Protein AF-A0A382P3S1-F1 (afdb_monomer)

Structure (mmCIF, N/CA/C/O backbone):
data_AF-A0A382P3S1-F1
#
_entry.id   AF-A0A382P3S1-F1
#
loop_
_atom_site.group_PDB
_atom_site.id
_atom_site.type_symbol
_atom_site.label_atom_id
_atom_site.label_alt_id
_atom_site.label_comp_id
_atom_site.label_asym_id
_atom_site.label_entity_id
_atom_site.label_seq_id
_atom_site.pdbx_PDB_ins_code
_atom_site.Cartn_x
_atom_site.Cartn_y
_atom_site.Cartn_z
_atom_site.occupancy
_atom_site.B_iso_or_equiv
_atom_site.auth_seq_id
_atom_site.auth_comp_id
_atom_site.auth_asym_id
_atom_site.auth_atom_id
_atom_site.pdbx_PDB_model_num
ATOM 1 N N . VAL A 1 1 ? 62.297 -2.693 -56.071 1.00 41.81 1 VAL A N 1
ATOM 2 C CA . VAL A 1 1 ? 60.955 -2.659 -55.462 1.00 41.81 1 VAL A CA 1
ATOM 3 C C . VAL A 1 1 ? 61.183 -2.897 -53.994 1.00 41.81 1 VAL A C 1
ATOM 5 O O . VAL A 1 1 ? 61.685 -3.955 -53.646 1.00 41.81 1 VAL A O 1
ATOM 8 N N . ASP A 1 2 ? 61.047 -1.843 -53.205 1.00 36.00 2 ASP A N 1
ATOM 9 C CA . ASP A 1 2 ? 61.236 -1.916 -51.759 1.00 36.00 2 ASP A CA 1
ATOM 10 C C . ASP A 1 2 ? 60.004 -2.632 -51.179 1.00 36.00 2 ASP A C 1
ATOM 12 O O . ASP A 1 2 ? 58.887 -2.218 -51.508 1.00 36.00 2 ASP A O 1
ATOM 16 N N . PRO A 1 3 ? 60.149 -3.763 -50.470 1.00 46.53 3 PRO A N 1
ATOM 17 C CA . PRO A 1 3 ? 59.023 -4.440 -49.847 1.00 46.53 3 PRO A CA 1
ATOM 18 C C . PRO A 1 3 ? 58.656 -3.718 -48.543 1.00 46.53 3 PRO A C 1
ATOM 20 O O . PRO A 1 3 ? 59.527 -3.571 -47.702 1.00 46.53 3 PRO A O 1
ATOM 23 N N . GLY A 1 4 ? 57.388 -3.299 -48.423 1.00 47.34 4 GLY A N 1
ATOM 24 C CA . GLY A 1 4 ? 56.627 -3.026 -47.187 1.00 47.34 4 GLY A CA 1
ATOM 25 C C . GLY A 1 4 ? 57.311 -2.232 -46.067 1.00 47.34 4 GLY A C 1
ATOM 26 O O . GLY A 1 4 ? 58.255 -2.708 -45.447 1.00 47.34 4 GLY A O 1
ATOM 27 N N . PHE A 1 5 ? 56.782 -1.048 -45.748 1.00 47.28 5 PHE A N 1
ATOM 28 C CA . PHE A 1 5 ? 57.143 -0.342 -44.517 1.00 47.28 5 PHE A CA 1
ATOM 29 C C . PHE A 1 5 ? 56.800 -1.204 -43.287 1.00 47.28 5 PHE A C 1
ATOM 31 O O . PHE A 1 5 ? 55.825 -1.949 -43.292 1.00 47.28 5 PHE A O 1
ATOM 38 N N . ASP A 1 6 ? 57.606 -1.086 -42.236 1.00 49.97 6 ASP A N 1
ATOM 39 C CA . ASP A 1 6 ? 57.487 -1.773 -40.942 1.00 49.97 6 ASP A CA 1
ATOM 40 C C . ASP A 1 6 ? 56.229 -1.399 -40.130 1.00 49.97 6 ASP A C 1
ATOM 42 O O . ASP A 1 6 ? 56.022 -1.948 -39.047 1.00 49.97 6 ASP A O 1
ATOM 46 N N . ASP A 1 7 ? 55.377 -0.507 -40.650 1.00 53.94 7 ASP A N 1
ATOM 47 C CA . ASP A 1 7 ? 54.071 -0.172 -40.064 1.00 53.94 7 ASP A CA 1
ATOM 48 C C . ASP A 1 7 ? 52.948 -1.172 -40.406 1.00 53.94 7 ASP A C 1
ATOM 50 O O . ASP A 1 7 ? 51.907 -1.153 -39.754 1.00 53.94 7 ASP A O 1
ATOM 54 N N . ASP A 1 8 ? 53.170 -2.096 -41.352 1.00 52.34 8 ASP A N 1
ATOM 55 C CA . ASP A 1 8 ? 52.138 -3.015 -41.879 1.00 52.34 8 ASP A CA 1
ATOM 56 C C . ASP A 1 8 ? 51.833 -4.218 -40.950 1.00 52.34 8 ASP A C 1
ATOM 58 O O . ASP A 1 8 ? 50.950 -5.027 -41.231 1.00 52.34 8 ASP A O 1
ATOM 62 N N . ASP A 1 9 ? 52.558 -4.362 -39.834 1.00 56.00 9 ASP A N 1
ATOM 63 C CA . ASP A 1 9 ? 52.507 -5.562 -38.980 1.00 56.00 9 ASP A CA 1
ATOM 64 C C . ASP A 1 9 ? 51.680 -5.400 -37.686 1.00 56.00 9 ASP A C 1
ATOM 66 O O . ASP A 1 9 ? 51.454 -6.383 -36.970 1.00 56.00 9 ASP A O 1
ATOM 70 N N . ALA A 1 10 ? 51.198 -4.193 -37.362 1.00 62.41 10 ALA A N 1
ATOM 71 C CA . ALA A 1 10 ? 50.369 -3.959 -36.178 1.00 62.41 10 ALA A CA 1
ATOM 72 C C . ALA A 1 10 ? 48.876 -3.881 -36.554 1.00 62.41 10 ALA A C 1
ATOM 74 O O . ALA A 1 10 ? 48.487 -2.988 -37.305 1.00 62.41 10 ALA A O 1
ATOM 75 N N . PRO A 1 11 ? 48.007 -4.776 -36.041 1.00 65.56 11 PRO A N 1
ATOM 76 C CA . PRO A 1 11 ? 46.574 -4.661 -36.279 1.00 65.56 11 PRO A CA 1
ATOM 77 C C . PRO A 1 11 ? 46.040 -3.377 -35.635 1.00 65.56 11 PRO A C 1
ATOM 79 O O . PRO A 1 11 ? 46.188 -3.173 -34.432 1.00 65.56 11 PRO A O 1
ATOM 82 N N . VAL A 1 12 ? 45.409 -2.533 -36.449 1.00 77.12 12 VAL A N 1
ATOM 83 C CA . VAL A 1 12 ? 44.732 -1.311 -36.011 1.00 77.12 12 VAL A CA 1
ATOM 84 C C . VAL A 1 12 ? 43.255 -1.610 -35.751 1.00 77.12 12 VAL A C 1
ATOM 86 O O . VAL A 1 12 ? 42.595 -2.286 -36.544 1.00 77.12 12 VAL A O 1
ATOM 89 N N . GLU A 1 13 ? 42.727 -1.111 -34.636 1.00 84.56 13 GLU A N 1
ATOM 90 C CA . GLU A 1 13 ? 41.332 -1.295 -34.233 1.00 84.56 13 GLU A CA 1
ATOM 91 C C . GLU A 1 13 ? 40.498 -0.068 -34.626 1.00 84.56 13 GLU A C 1
ATOM 93 O O . GLU A 1 13 ? 40.236 0.812 -33.818 1.00 84.56 13 GLU A O 1
ATOM 98 N N . ALA A 1 14 ? 40.068 0.005 -35.887 1.00 90.19 14 ALA A N 1
ATOM 99 C CA . ALA A 1 14 ? 39.190 1.077 -36.353 1.00 90.19 14 ALA A CA 1
ATOM 100 C C . ALA A 1 14 ? 38.079 0.552 -37.270 1.00 90.19 14 ALA A C 1
ATOM 102 O O . ALA A 1 14 ? 38.172 -0.531 -37.862 1.00 90.19 14 ALA A O 1
ATOM 103 N N . ILE A 1 15 ? 36.990 1.314 -37.373 1.00 94.31 15 ILE A N 1
ATOM 104 C CA . ILE A 1 15 ? 35.804 0.939 -38.142 1.00 94.31 15 ILE A CA 1
ATOM 105 C C . ILE A 1 15 ? 35.312 2.067 -39.045 1.00 94.31 15 ILE A C 1
ATOM 107 O O . ILE A 1 15 ? 35.434 3.251 -38.744 1.00 94.31 15 ILE A O 1
ATOM 111 N N . ALA A 1 16 ? 34.666 1.675 -40.137 1.00 94.94 16 ALA A N 1
ATOM 112 C CA . ALA A 1 16 ? 33.858 2.552 -40.968 1.00 94.94 16 ALA A CA 1
ATOM 113 C C . ALA A 1 16 ? 32.396 2.109 -40.871 1.00 94.94 16 ALA A C 1
ATOM 115 O O . ALA A 1 16 ? 32.052 1.029 -41.355 1.00 94.94 16 ALA A O 1
ATOM 116 N N . ILE A 1 17 ? 31.528 2.913 -40.251 1.00 96.94 17 ILE A N 1
ATOM 117 C CA . ILE A 1 17 ? 30.086 2.643 -40.211 1.00 96.94 17 ILE A CA 1
ATOM 118 C C . ILE A 1 17 ? 29.530 2.916 -41.605 1.00 96.94 17 ILE A C 1
ATOM 120 O O . ILE A 1 17 ? 29.621 4.040 -42.086 1.00 96.94 17 ILE A O 1
ATOM 124 N N . THR A 1 18 ? 28.955 1.904 -42.246 1.00 96.19 18 THR A N 1
ATOM 125 C CA . THR A 1 18 ? 28.475 1.937 -43.639 1.00 96.19 18 THR A CA 1
ATOM 126 C C . THR A 1 18 ? 26.959 2.066 -43.740 1.00 96.19 18 THR A C 1
ATOM 128 O O . THR A 1 18 ? 26.434 2.488 -44.766 1.00 96.19 18 THR A O 1
ATOM 131 N N . ALA A 1 19 ? 26.235 1.745 -42.669 1.00 96.12 19 ALA A N 1
ATOM 132 C CA . ALA A 1 19 ? 24.805 1.986 -42.536 1.00 96.12 19 ALA A CA 1
ATOM 133 C C . ALA A 1 19 ? 24.441 2.097 -41.055 1.00 96.12 19 ALA A C 1
ATOM 135 O O . ALA A 1 19 ? 24.971 1.355 -40.235 1.00 96.12 19 ALA A O 1
ATOM 136 N N . ALA A 1 20 ? 23.499 2.968 -40.710 1.00 95.62 20 ALA A N 1
ATOM 137 C CA . ALA A 1 20 ? 22.903 3.020 -39.380 1.00 95.62 20 ALA A CA 1
ATOM 138 C C . ALA A 1 20 ? 21.413 3.322 -39.523 1.00 95.62 20 ALA A C 1
ATOM 140 O O . ALA A 1 20 ? 21.031 4.245 -40.244 1.00 95.62 20 ALA A O 1
ATOM 141 N N . SER A 1 21 ? 20.568 2.524 -38.876 1.00 94.06 21 SER A N 1
ATOM 142 C CA . SER A 1 21 ? 19.128 2.753 -38.881 1.00 94.06 21 SER A CA 1
ATOM 143 C C . SER A 1 21 ? 18.507 2.222 -37.599 1.00 94.06 21 SER A C 1
ATOM 145 O O . SER A 1 21 ? 18.418 1.013 -37.370 1.00 94.06 21 SER A O 1
ATOM 147 N N . VAL A 1 22 ? 18.082 3.159 -36.761 1.00 94.56 22 VAL A N 1
ATOM 148 C CA . VAL A 1 22 ? 17.487 2.903 -35.453 1.00 94.56 22 VAL A CA 1
ATOM 149 C C . VAL A 1 22 ? 16.128 3.588 -35.353 1.00 94.56 22 VAL A C 1
ATOM 151 O O . VAL A 1 22 ? 15.874 4.599 -36.005 1.00 94.56 22 VAL A O 1
ATOM 154 N N . SER A 1 23 ? 15.258 3.022 -34.530 1.00 94.94 23 SER A N 1
ATOM 155 C CA . SER A 1 23 ? 13.974 3.579 -34.116 1.00 94.94 23 SER A CA 1
ATOM 156 C C . SER A 1 23 ? 14.004 3.880 -32.616 1.00 94.94 23 SER A C 1
ATOM 158 O O . SER A 1 23 ? 14.859 3.360 -31.904 1.00 94.94 23 SER A O 1
ATOM 160 N N . ASN A 1 24 ? 13.078 4.718 -32.141 1.00 94.38 24 ASN A N 1
ATOM 161 C CA . ASN A 1 24 ? 12.884 5.012 -30.714 1.00 94.38 24 ASN A CA 1
ATOM 162 C C . ASN A 1 24 ? 14.142 5.478 -29.964 1.00 94.38 24 ASN A C 1
ATOM 164 O O . ASN A 1 24 ? 14.362 5.118 -28.812 1.00 94.38 24 ASN A O 1
ATOM 168 N N . GLY A 1 25 ? 14.967 6.290 -30.617 1.00 95.75 25 GLY A N 1
ATOM 169 C CA . GLY A 1 25 ? 16.133 6.907 -30.004 1.00 95.75 25 GLY A CA 1
ATOM 170 C C . GLY A 1 25 ? 17.093 7.466 -31.042 1.00 95.75 25 GLY A C 1
ATOM 171 O O . GLY A 1 25 ? 16.797 7.494 -32.239 1.00 95.75 25 GLY A O 1
ATOM 172 N N . THR A 1 26 ? 18.259 7.899 -30.573 1.00 95.88 26 THR A N 1
ATOM 173 C CA . THR A 1 26 ? 19.322 8.468 -31.405 1.00 95.88 26 THR A CA 1
ATOM 174 C C . THR A 1 26 ? 20.611 7.688 -31.203 1.00 95.88 26 THR A C 1
ATOM 176 O O . THR A 1 26 ? 21.046 7.464 -30.076 1.00 95.88 26 THR A O 1
ATOM 179 N N . PHE A 1 27 ? 21.235 7.268 -32.300 1.00 95.62 27 PHE A N 1
ATOM 180 C CA . PHE A 1 27 ? 22.578 6.700 -32.265 1.00 95.62 27 PHE A CA 1
ATOM 181 C C . PHE A 1 27 ? 23.600 7.828 -32.409 1.00 95.62 27 PHE A C 1
ATOM 183 O O . PHE A 1 27 ? 23.481 8.651 -33.318 1.00 95.62 27 PHE A O 1
ATOM 190 N N . GLU A 1 28 ? 24.576 7.890 -31.511 1.00 97.62 28 GLU A N 1
ATOM 191 C CA . GLU A 1 28 ? 25.524 8.996 -31.393 1.00 97.62 28 GLU A CA 1
ATOM 192 C C . GLU A 1 28 ? 26.966 8.491 -31.320 1.00 97.62 28 GLU A C 1
ATOM 194 O O . GLU A 1 28 ? 27.234 7.401 -30.812 1.00 97.62 28 GLU A O 1
ATOM 199 N N . PHE A 1 29 ? 27.899 9.315 -31.792 1.00 97.31 29 PHE A N 1
ATOM 200 C CA . PHE A 1 29 ? 29.335 9.079 -31.708 1.00 97.31 29 PHE A CA 1
ATOM 201 C C . PHE A 1 29 ? 30.053 10.258 -31.045 1.00 97.31 29 PHE A C 1
ATOM 203 O O . PHE A 1 29 ? 29.535 11.373 -31.033 1.00 97.31 29 PHE A O 1
ATOM 210 N N . SER A 1 30 ? 31.249 10.023 -30.518 1.00 97.12 30 SER A N 1
ATOM 211 C CA . SER A 1 30 ? 32.136 11.057 -29.983 1.00 97.12 30 SER A CA 1
ATOM 212 C C . SER A 1 30 ? 33.579 10.741 -30.344 1.00 97.12 30 SER A C 1
ATOM 214 O O . SER A 1 30 ? 33.997 9.598 -30.164 1.00 97.12 30 SER A O 1
ATOM 216 N N . THR A 1 31 ? 34.330 11.750 -30.794 1.00 95.19 31 THR A N 1
ATOM 217 C CA . THR A 1 31 ? 35.768 11.627 -31.093 1.00 95.19 31 THR A CA 1
ATOM 218 C C . THR A 1 31 ? 36.686 12.216 -30.026 1.00 95.19 31 THR A C 1
ATOM 220 O O . THR A 1 31 ? 37.905 12.148 -30.115 1.00 95.19 31 THR A O 1
ATOM 223 N N . ASN A 1 32 ? 36.106 12.819 -28.988 1.00 93.06 32 ASN A N 1
ATOM 224 C CA . ASN A 1 32 ? 36.841 13.341 -27.833 1.00 93.06 32 ASN A CA 1
ATOM 225 C C . ASN A 1 32 ? 36.395 12.700 -26.507 1.00 93.06 32 ASN A C 1
ATOM 227 O O . ASN A 1 32 ? 36.905 13.046 -25.444 1.00 93.06 32 ASN A O 1
ATOM 231 N N . GLY A 1 33 ? 35.430 11.778 -26.567 1.00 93.75 33 GLY A N 1
ATOM 232 C CA . GLY A 1 33 ? 34.868 11.058 -25.429 1.00 93.75 33 GLY A CA 1
ATOM 233 C C . GLY A 1 33 ? 33.833 11.833 -24.607 1.00 93.75 33 GLY A C 1
ATOM 234 O O . GLY A 1 33 ? 33.208 11.231 -23.734 1.00 93.75 33 GLY A O 1
ATOM 235 N N . THR A 1 34 ? 33.623 13.128 -24.863 1.00 95.31 34 THR A N 1
ATOM 236 C CA . THR A 1 34 ? 32.727 13.986 -24.065 1.00 95.31 34 THR A CA 1
ATOM 237 C C . THR A 1 34 ? 31.588 14.595 -24.873 1.00 95.31 34 THR A C 1
ATOM 239 O O . THR A 1 34 ? 30.454 14.622 -24.396 1.00 95.31 34 THR A O 1
ATOM 242 N N . ASP A 1 35 ? 31.861 15.053 -26.093 1.00 96.44 35 ASP A N 1
ATOM 243 C CA . ASP A 1 35 ? 30.870 15.668 -26.974 1.00 96.44 35 ASP A CA 1
ATOM 244 C C . ASP A 1 35 ? 30.310 14.617 -27.923 1.00 96.44 35 ASP A C 1
ATOM 246 O O . ASP A 1 35 ? 31.050 14.012 -28.701 1.00 96.44 35 ASP A O 1
ATOM 250 N N . PHE A 1 36 ? 29.001 14.386 -27.846 1.00 97.88 36 PHE A N 1
ATOM 251 C CA . PHE A 1 36 ? 28.319 13.395 -28.669 1.00 97.88 36 PHE A CA 1
ATOM 252 C C . PHE A 1 36 ? 27.543 14.059 -29.804 1.00 97.88 36 PHE A C 1
ATOM 254 O O . PHE A 1 36 ? 26.867 15.075 -29.625 1.00 97.88 36 PHE A O 1
ATOM 261 N N . HIS A 1 37 ? 27.640 13.456 -30.983 1.00 96.25 37 HIS A N 1
ATOM 262 C CA . HIS A 1 37 ? 27.000 13.903 -32.208 1.00 96.25 37 HIS A CA 1
ATOM 263 C C . HIS A 1 37 ? 26.173 12.771 -32.813 1.00 96.25 37 HIS A C 1
ATOM 265 O O . HIS A 1 37 ? 26.599 11.616 -32.782 1.00 96.25 37 HIS A O 1
ATOM 271 N N . PRO A 1 38 ? 25.006 13.063 -33.404 1.00 96.25 38 PRO A N 1
ATOM 272 C CA . PRO A 1 38 ? 24.174 12.031 -33.998 1.00 96.25 38 PRO A CA 1
ATOM 273 C C . PRO A 1 38 ? 24.834 11.425 -35.245 1.00 96.25 38 PRO A C 1
ATOM 275 O O . PRO A 1 38 ? 25.388 12.126 -36.097 1.00 96.25 38 PRO A O 1
ATOM 278 N N . VAL A 1 39 ? 24.708 10.108 -35.397 1.00 95.62 39 VAL A N 1
ATOM 279 C CA . VAL A 1 39 ? 25.100 9.371 -36.602 1.00 95.62 39 VAL A CA 1
ATOM 280 C C . VAL A 1 39 ? 23.996 9.539 -37.650 1.00 95.62 39 VAL A C 1
ATOM 282 O O . VAL A 1 39 ? 23.015 8.801 -37.678 1.00 95.62 39 VAL A O 1
ATOM 285 N N . VAL A 1 40 ? 24.132 10.544 -38.517 1.00 91.19 40 VAL A N 1
ATOM 286 C CA . VAL A 1 40 ? 23.111 10.897 -39.524 1.00 91.19 40 VAL A CA 1
ATOM 287 C C . VAL A 1 40 ? 23.602 10.580 -40.927 1.00 91.19 40 VAL A C 1
ATOM 289 O O . VAL A 1 40 ? 24.735 10.908 -41.252 1.00 91.19 40 VAL A O 1
ATOM 292 N N . GLY A 1 41 ? 22.750 10.031 -41.799 1.00 87.88 41 GLY A N 1
ATOM 293 C CA . GLY A 1 41 ? 23.011 9.970 -43.247 1.00 87.88 41 GLY A CA 1
ATOM 294 C C . GLY A 1 41 ? 24.264 9.178 -43.624 1.00 87.88 41 GLY A C 1
ATOM 295 O O . GLY A 1 41 ? 25.052 9.631 -44.453 1.00 87.88 41 GLY A O 1
ATOM 296 N N . VAL A 1 42 ? 24.479 8.046 -42.958 1.00 94.75 42 VAL A N 1
ATOM 297 C CA . VAL A 1 42 ? 25.584 7.129 -43.236 1.00 94.75 42 VAL A CA 1
ATOM 298 C C . VAL A 1 42 ? 25.189 6.151 -44.344 1.00 94.75 42 VAL A C 1
ATOM 300 O O . VAL A 1 42 ? 24.076 5.626 -44.341 1.00 94.75 42 VAL A O 1
ATOM 303 N N . SER A 1 43 ? 26.096 5.926 -45.293 1.00 94.25 43 SER A N 1
ATOM 304 C CA . SER A 1 43 ? 25.933 4.986 -46.412 1.00 94.25 43 SER A CA 1
ATOM 305 C C . SER A 1 43 ? 27.298 4.470 -46.888 1.00 94.25 43 SER A C 1
ATOM 307 O O . SER A 1 43 ? 28.329 4.976 -46.444 1.00 94.25 43 SER A O 1
ATOM 309 N N . GLU A 1 44 ? 27.339 3.521 -47.827 1.00 91.81 44 GLU A N 1
ATOM 310 C CA . GLU A 1 44 ? 28.605 3.044 -48.415 1.00 91.81 44 GLU A CA 1
ATOM 311 C C . GLU A 1 44 ? 29.426 4.177 -49.048 1.00 91.81 44 GLU A C 1
ATOM 313 O O . GLU A 1 44 ? 30.644 4.173 -48.948 1.00 91.81 44 GLU A O 1
ATOM 318 N N . THR A 1 45 ? 28.783 5.197 -49.624 1.00 91.69 45 THR A N 1
ATOM 319 C CA . THR A 1 45 ? 29.486 6.355 -50.204 1.00 91.69 45 THR A CA 1
ATOM 320 C C . THR A 1 45 ? 29.755 7.475 -49.195 1.00 91.69 45 THR A C 1
ATOM 322 O O . THR A 1 45 ? 30.404 8.460 -49.538 1.00 91.69 45 THR A O 1
ATOM 325 N N . GLN A 1 46 ? 29.231 7.364 -47.968 1.00 92.50 46 GLN A N 1
ATOM 326 C CA . GLN A 1 46 ? 29.331 8.349 -46.882 1.00 92.50 46 GLN A CA 1
ATOM 327 C C . GLN A 1 46 ? 29.456 7.633 -45.526 1.00 92.50 46 GLN A C 1
ATOM 329 O O . GLN A 1 46 ? 28.622 7.805 -44.633 1.00 92.50 46 GLN A O 1
ATOM 334 N N . SER A 1 47 ? 30.460 6.771 -45.395 1.00 94.31 47 SER A N 1
ATOM 335 C CA . SER A 1 47 ? 30.707 5.950 -44.210 1.00 94.31 47 SER A CA 1
ATOM 336 C C . SER A 1 47 ? 31.443 6.740 -43.135 1.00 94.31 47 SER A C 1
ATOM 338 O O . SER A 1 47 ? 32.424 7.405 -43.449 1.00 94.31 47 SER A O 1
ATOM 340 N N . LEU A 1 48 ? 30.980 6.676 -41.885 1.00 95.38 48 LEU A N 1
ATOM 341 C CA . LEU A 1 48 ? 31.578 7.393 -40.753 1.00 95.38 48 LEU A CA 1
ATOM 342 C C . LEU A 1 48 ? 32.779 6.616 -40.202 1.00 95.38 48 LEU A C 1
ATOM 344 O O . LEU A 1 48 ? 32.611 5.467 -39.798 1.00 95.38 48 LEU A O 1
ATOM 348 N N . LEU A 1 49 ? 33.952 7.245 -40.164 1.00 93.12 49 LEU A N 1
ATOM 349 C CA . LEU A 1 49 ? 35.182 6.647 -39.643 1.00 93.12 49 LEU A CA 1
ATOM 350 C C . LEU A 1 49 ? 35.314 6.870 -38.141 1.00 93.12 49 LEU A C 1
ATOM 352 O O . LEU A 1 49 ? 35.164 8.005 -37.686 1.00 93.12 49 LEU A O 1
ATOM 356 N N . LEU A 1 50 ? 35.614 5.803 -37.402 1.00 93.69 50 LEU A N 1
ATOM 357 C CA . LEU A 1 50 ? 35.865 5.836 -35.965 1.00 93.69 50 LEU A CA 1
ATOM 358 C C . LEU A 1 50 ? 37.060 4.949 -35.602 1.00 93.69 50 LEU A C 1
ATOM 360 O O . LEU A 1 50 ? 37.214 3.875 -36.186 1.00 93.69 50 LEU A O 1
ATOM 364 N N . ASP A 1 51 ? 37.873 5.381 -34.646 1.00 91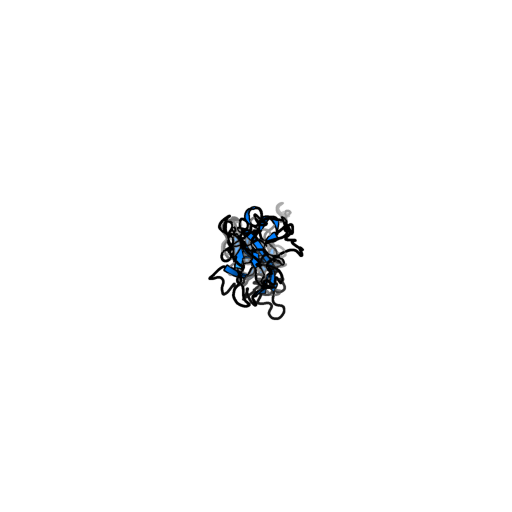.12 51 ASP A N 1
ATOM 365 C CA 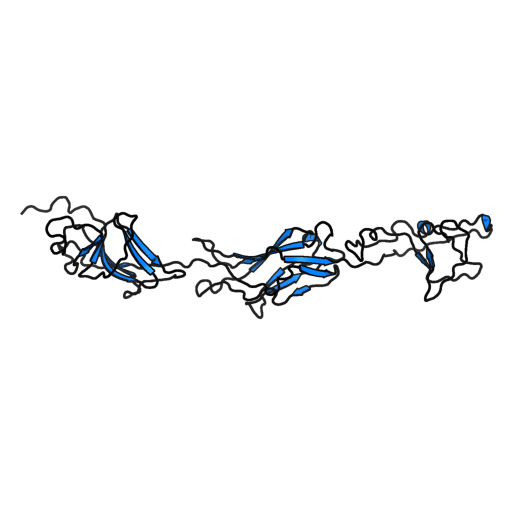. ASP A 1 51 ? 39.001 4.625 -34.092 1.00 91.12 51 ASP A CA 1
ATOM 366 C C . ASP A 1 51 ? 38.696 3.957 -32.738 1.00 91.12 51 ASP A C 1
ATOM 368 O O . ASP A 1 51 ? 37.549 3.912 -32.286 1.00 91.12 51 ASP A O 1
ATOM 372 N N . ASP A 1 52 ? 39.728 3.388 -32.112 1.00 88.81 52 ASP A N 1
ATOM 373 C CA . ASP A 1 52 ? 39.678 2.674 -30.834 1.00 88.81 52 ASP A CA 1
ATOM 374 C C . ASP A 1 52 ? 39.453 3.594 -29.623 1.00 88.81 52 ASP A C 1
ATOM 376 O O . ASP A 1 52 ? 38.983 3.154 -28.564 1.00 88.81 52 ASP A O 1
ATOM 380 N N . THR A 1 53 ? 39.751 4.885 -29.759 1.00 90.56 53 THR A N 1
ATOM 381 C CA . THR A 1 53 ? 39.554 5.882 -28.705 1.00 90.56 53 THR A CA 1
ATOM 382 C C . THR A 1 53 ? 38.173 6.531 -28.761 1.00 90.56 53 THR A C 1
ATOM 384 O O . THR A 1 53 ? 37.634 6.922 -27.712 1.00 90.56 53 THR A O 1
ATOM 387 N N . ASP A 1 54 ? 37.551 6.550 -29.937 1.00 94.69 54 ASP A N 1
ATOM 388 C CA . ASP A 1 54 ? 36.202 7.055 -30.153 1.00 94.69 54 ASP A CA 1
ATOM 389 C C . ASP A 1 54 ? 35.139 6.291 -29.338 1.00 94.69 54 ASP A C 1
ATOM 391 O O . ASP A 1 54 ? 35.351 5.218 -28.754 1.00 94.69 54 ASP A O 1
ATOM 395 N N . LYS A 1 55 ? 33.952 6.889 -29.220 1.00 96.31 55 LYS A N 1
ATOM 396 C CA . LYS A 1 55 ? 32.823 6.326 -28.472 1.00 96.31 55 LYS A CA 1
ATOM 397 C C . LYS A 1 55 ? 31.586 6.270 -29.345 1.00 96.31 55 LYS A C 1
ATOM 399 O O . LYS A 1 55 ? 31.296 7.201 -30.086 1.00 96.31 55 LYS A O 1
ATOM 404 N N . LEU A 1 56 ? 30.822 5.197 -29.180 1.00 95.75 56 LEU A N 1
ATOM 405 C CA . LEU A 1 56 ? 29.489 5.022 -29.741 1.00 95.75 56 LEU A CA 1
ATOM 406 C C . LEU A 1 56 ? 28.501 4.789 -28.608 1.00 95.75 56 LEU A C 1
ATOM 408 O O . LEU A 1 56 ? 28.794 4.046 -27.671 1.00 95.75 56 LEU A O 1
ATOM 412 N N . ARG A 1 57 ? 27.321 5.399 -28.702 1.00 96.25 57 ARG A N 1
ATOM 413 C CA . ARG A 1 57 ? 26.218 5.143 -27.775 1.00 96.25 57 ARG A CA 1
ATOM 414 C C . ARG A 1 57 ? 24.873 5.231 -28.474 1.00 96.25 57 ARG A C 1
ATOM 416 O O . ARG A 1 57 ? 24.721 5.918 -29.480 1.00 96.25 57 ARG A O 1
ATOM 423 N N . PHE A 1 58 ? 23.882 4.570 -27.897 1.00 96.69 58 PHE A N 1
ATOM 424 C CA . PHE A 1 58 ? 22.483 4.784 -28.233 1.00 96.69 58 PHE A CA 1
ATOM 425 C C . PHE A 1 58 ? 21.798 5.504 -27.082 1.00 96.69 58 PHE A C 1
ATOM 427 O O . PHE A 1 58 ? 21.982 5.137 -25.924 1.00 96.69 58 PHE A O 1
ATOM 434 N N . VAL A 1 59 ? 21.029 6.531 -27.416 1.00 96.56 59 VAL A N 1
ATOM 435 C CA . VAL A 1 59 ? 20.192 7.279 -26.485 1.00 96.56 59 VAL A CA 1
ATOM 436 C C . VAL A 1 59 ? 18.743 6.894 -26.787 1.00 96.56 59 VAL A C 1
ATOM 438 O O . VAL A 1 59 ? 18.187 7.415 -27.760 1.00 96.56 59 VAL A O 1
ATOM 441 N N . PRO A 1 60 ? 18.149 5.946 -26.040 1.00 96.00 60 PRO A N 1
ATOM 442 C CA . PRO A 1 60 ? 16.755 5.567 -26.236 1.00 96.00 60 PRO A CA 1
ATOM 443 C C . PRO A 1 60 ? 15.824 6.744 -25.919 1.00 96.00 60 PRO A C 1
ATOM 445 O O . PRO A 1 60 ? 16.134 7.601 -25.090 1.00 96.00 60 PRO A O 1
ATOM 448 N N . ASN A 1 61 ? 14.665 6.781 -26.575 1.00 94.56 61 ASN A N 1
ATOM 449 C CA . ASN A 1 61 ? 13.539 7.584 -26.108 1.00 94.56 61 ASN A CA 1
ATOM 450 C C . ASN A 1 61 ? 13.107 7.089 -24.718 1.00 94.56 61 ASN A C 1
ATOM 452 O O . ASN A 1 61 ? 13.354 5.934 -24.370 1.00 94.56 61 ASN A O 1
ATOM 456 N N . ALA A 1 62 ? 12.439 7.950 -23.946 1.00 87.81 62 ALA A N 1
ATOM 457 C CA . ALA A 1 62 ? 11.865 7.553 -22.660 1.00 87.81 62 ALA A CA 1
ATOM 458 C C . ALA A 1 62 ? 11.000 6.287 -22.809 1.00 87.81 62 ALA A C 1
ATOM 460 O O . ALA A 1 62 ? 10.286 6.145 -23.806 1.00 87.81 62 ALA A O 1
ATOM 461 N N . ASP A 1 63 ? 11.127 5.385 -21.837 1.00 82.19 63 ASP A N 1
ATOM 462 C CA . ASP A 1 63 ? 10.382 4.125 -21.694 1.00 82.19 63 ASP A CA 1
ATOM 463 C C . ASP A 1 63 ? 10.545 3.125 -22.856 1.00 82.19 63 ASP A C 1
ATOM 465 O O . ASP A 1 63 ? 9.847 2.114 -22.932 1.00 82.19 63 ASP A O 1
ATOM 469 N N . PHE A 1 64 ? 11.485 3.367 -23.778 1.00 88.62 64 PHE A N 1
ATOM 470 C CA . PHE A 1 64 ? 11.807 2.398 -24.818 1.00 88.62 64 PHE A CA 1
ATOM 471 C C . PHE A 1 64 ? 12.729 1.305 -24.281 1.00 88.62 64 PHE A C 1
ATOM 473 O O . PHE A 1 64 ? 13.813 1.580 -23.772 1.00 88.62 64 PHE A O 1
ATOM 480 N N . PHE A 1 65 ? 12.346 0.060 -24.538 1.00 88.31 65 PHE A N 1
ATOM 481 C CA . PHE A 1 65 ? 13.167 -1.130 -24.361 1.00 88.31 65 PHE A CA 1
ATOM 482 C C . PHE A 1 65 ? 13.069 -2.031 -25.602 1.00 88.31 65 PHE A C 1
ATOM 484 O O . PHE A 1 65 ? 12.202 -1.879 -26.466 1.00 88.31 65 PHE A O 1
ATOM 491 N N . GLY A 1 66 ? 13.967 -3.005 -25.695 1.00 89.88 66 GLY A N 1
ATOM 492 C CA . GLY A 1 66 ? 14.065 -3.951 -26.798 1.00 89.88 66 GLY A CA 1
ATOM 493 C C . GLY A 1 66 ? 15.090 -3.545 -27.857 1.00 89.88 66 GLY A C 1
ATOM 494 O O . GLY A 1 66 ? 16.079 -2.867 -27.583 1.00 89.88 66 GLY A O 1
ATOM 495 N N . ASN A 1 67 ? 14.894 -4.027 -29.086 1.00 93.06 67 ASN A N 1
ATOM 496 C CA . ASN A 1 67 ? 15.836 -3.810 -30.183 1.00 93.06 67 ASN A CA 1
ATOM 497 C C . ASN A 1 67 ? 15.422 -2.580 -31.018 1.00 93.06 67 ASN A C 1
ATOM 499 O O . ASN A 1 67 ? 14.376 -2.629 -31.668 1.00 93.06 67 ASN A O 1
ATOM 503 N N . PRO A 1 68 ? 16.224 -1.496 -31.056 1.00 94.69 68 PRO A N 1
ATOM 504 C CA . PRO A 1 68 ? 15.914 -0.318 -31.861 1.00 94.69 68 PRO A CA 1
ATOM 505 C C . PRO A 1 68 ? 16.281 -0.487 -33.343 1.00 94.69 68 PRO A C 1
ATOM 507 O O . PRO A 1 68 ? 15.892 0.345 -34.160 1.00 94.69 68 PRO A O 1
ATOM 510 N N . GLY A 1 69 ? 17.061 -1.507 -33.705 1.00 94.12 69 GLY A N 1
ATOM 511 C CA . GLY A 1 69 ? 17.601 -1.730 -35.040 1.00 94.12 69 GLY A CA 1
ATOM 512 C C . GLY A 1 69 ? 16.541 -2.059 -36.086 1.00 94.12 69 GLY A C 1
ATOM 513 O O . GLY A 1 69 ? 15.711 -2.946 -35.907 1.00 94.12 69 GLY A O 1
ATOM 514 N N . THR A 1 70 ? 16.602 -1.354 -37.213 1.00 92.44 70 THR A N 1
ATOM 515 C CA . THR A 1 70 ? 15.637 -1.493 -38.320 1.00 92.44 70 THR A CA 1
ATOM 516 C C . THR A 1 70 ? 16.280 -1.938 -39.633 1.00 92.44 70 THR A C 1
ATOM 518 O O . THR A 1 70 ? 15.599 -2.083 -40.649 1.00 92.44 70 THR A O 1
ATOM 521 N N . LEU A 1 71 ? 17.589 -2.207 -39.635 1.00 91.44 71 LEU A N 1
ATOM 522 C CA . LEU A 1 71 ? 18.251 -2.848 -40.768 1.00 91.44 71 LEU A CA 1
ATOM 523 C C . LEU A 1 71 ? 17.814 -4.316 -40.879 1.00 91.44 71 LEU A C 1
ATOM 525 O O . LEU A 1 71 ? 17.356 -4.928 -39.911 1.00 91.44 71 LEU A O 1
ATOM 529 N N . ALA A 1 72 ? 17.991 -4.906 -42.064 1.00 88.19 72 ALA A N 1
ATOM 530 C CA . ALA A 1 72 ? 17.680 -6.315 -42.301 1.00 88.19 72 ALA A CA 1
ATOM 531 C C . ALA A 1 72 ? 18.328 -7.223 -41.237 1.00 88.19 72 ALA A C 1
ATOM 533 O O . ALA A 1 72 ? 19.525 -7.112 -40.970 1.00 88.19 72 ALA A O 1
ATOM 534 N N . GLY A 1 73 ? 17.531 -8.117 -40.641 1.00 83.88 73 GLY A N 1
ATOM 535 C CA . GLY A 1 73 ? 17.968 -8.963 -39.524 1.00 83.88 73 GLY A CA 1
ATOM 536 C C . GLY A 1 73 ? 17.944 -8.276 -38.153 1.00 83.88 73 GLY A C 1
ATOM 537 O O . GLY A 1 73 ? 18.606 -8.760 -37.240 1.00 83.88 73 GLY A O 1
ATOM 538 N N . ASN A 1 74 ? 17.191 -7.179 -38.007 1.00 84.38 74 ASN A N 1
ATOM 539 C CA . ASN A 1 74 ? 17.082 -6.362 -36.791 1.00 84.38 74 ASN A CA 1
ATOM 540 C C . ASN A 1 74 ? 18.424 -5.732 -36.369 1.00 84.38 74 ASN A C 1
ATOM 542 O O . ASN A 1 74 ? 18.723 -5.611 -35.181 1.00 84.38 74 ASN A O 1
ATOM 546 N N . GLY A 1 75 ? 19.242 -5.363 -37.360 1.00 91.06 75 GLY A N 1
ATOM 547 C CA . GLY A 1 75 ? 20.527 -4.695 -37.158 1.00 91.06 75 GLY A CA 1
ATOM 548 C C . GLY A 1 75 ? 20.367 -3.208 -36.855 1.00 91.06 75 GLY A C 1
ATOM 549 O O . GLY A 1 75 ? 19.510 -2.544 -37.439 1.00 91.06 75 GLY A O 1
ATOM 550 N N . SER A 1 76 ? 21.209 -2.663 -35.979 1.00 94.69 76 SER A N 1
ATOM 551 C CA . SER A 1 76 ? 21.208 -1.230 -35.644 1.00 94.69 76 SER A CA 1
ATOM 552 C C . SER A 1 76 ? 22.166 -0.443 -36.534 1.00 94.69 76 SER A C 1
ATOM 554 O O . SER A 1 76 ? 21.811 0.614 -37.059 1.00 94.69 76 SER A O 1
ATOM 556 N N . PHE A 1 77 ? 23.363 -0.982 -36.762 1.00 96.19 77 PHE A N 1
ATOM 557 C CA . PHE A 1 77 ? 24.332 -0.417 -37.694 1.00 96.19 77 PHE A CA 1
ATOM 558 C C . PHE A 1 77 ? 25.192 -1.505 -38.332 1.00 96.19 77 PHE A C 1
ATOM 560 O O . PHE A 1 77 ? 25.261 -2.636 -37.847 1.00 96.19 77 PHE A O 1
ATOM 567 N N . LYS A 1 78 ? 25.838 -1.160 -39.440 1.00 96.31 78 LYS A N 1
ATOM 568 C CA . LYS A 1 78 ? 26.811 -1.998 -40.125 1.00 96.31 78 LYS A CA 1
ATOM 569 C C . LYS A 1 78 ? 28.140 -1.291 -40.252 1.00 96.31 78 LYS A C 1
ATOM 571 O O . LYS A 1 78 ? 28.176 -0.064 -40.320 1.00 96.31 78 LYS A O 1
ATOM 576 N N . PHE A 1 79 ? 29.209 -2.071 -40.290 1.00 96.38 79 PHE A N 1
ATOM 577 C CA . PHE A 1 79 ? 30.555 -1.540 -40.368 1.00 96.38 79 PHE A CA 1
ATOM 578 C C . PHE A 1 79 ? 31.521 -2.455 -41.123 1.00 96.38 79 PHE A C 1
ATOM 580 O O . PHE A 1 79 ? 31.331 -3.674 -41.213 1.00 96.38 79 PHE A O 1
ATOM 587 N N . ARG A 1 80 ? 32.585 -1.837 -41.630 1.00 95.12 80 ARG A N 1
ATOM 588 C CA . ARG A 1 80 ? 33.812 -2.476 -42.121 1.00 95.12 80 ARG A CA 1
ATOM 589 C C . ARG A 1 80 ? 34.944 -2.182 -41.140 1.00 95.12 80 ARG A C 1
ATOM 591 O O . ARG A 1 80 ? 34.886 -1.169 -40.447 1.00 95.12 80 ARG A O 1
ATOM 598 N N . ALA A 1 81 ? 35.956 -3.041 -41.088 1.00 92.94 81 ALA A N 1
ATOM 599 C CA . ALA A 1 81 ? 37.214 -2.676 -40.444 1.00 92.94 81 ALA A CA 1
ATOM 600 C C . ALA A 1 81 ? 37.958 -1.667 -41.331 1.00 92.94 81 ALA A C 1
ATOM 602 O O . ALA A 1 81 ? 37.871 -1.756 -42.561 1.00 92.94 81 ALA A O 1
ATOM 603 N N . TRP A 1 82 ? 38.656 -0.729 -40.702 1.00 89.50 82 TRP A N 1
ATOM 604 C CA . TRP A 1 82 ? 39.485 0.293 -41.333 1.00 89.50 82 TRP A CA 1
ATOM 605 C C . TRP A 1 82 ? 40.896 0.204 -40.746 1.00 89.50 82 TRP A C 1
ATOM 607 O O . TRP A 1 82 ? 41.041 0.120 -39.531 1.00 89.50 82 TRP A O 1
ATOM 617 N N . ASP A 1 83 ? 41.928 0.199 -41.587 1.00 83.00 83 ASP A N 1
ATOM 618 C CA . ASP A 1 83 ? 43.332 0.096 -41.154 1.00 83.00 83 ASP A CA 1
ATOM 619 C C . ASP A 1 83 ? 43.991 1.460 -40.864 1.00 83.00 83 ASP A C 1
ATOM 621 O O . ASP A 1 83 ? 45.208 1.550 -40.739 1.00 83.00 83 ASP A O 1
ATOM 625 N N . GLN A 1 84 ? 43.186 2.527 -40.768 1.00 79.50 84 GLN A N 1
ATOM 626 C CA . GLN A 1 84 ? 43.610 3.918 -40.554 1.00 79.50 84 GLN A CA 1
ATOM 627 C C . GLN A 1 84 ? 44.480 4.539 -41.650 1.00 79.50 84 GLN A C 1
ATOM 629 O O . GLN A 1 84 ? 44.916 5.686 -41.519 1.00 79.50 84 GLN A O 1
ATOM 634 N N . ARG A 1 85 ? 44.671 3.860 -42.786 1.00 73.56 85 ARG A N 1
ATOM 635 C CA . ARG A 1 85 ? 45.392 4.455 -43.912 1.00 73.56 85 ARG A CA 1
ATOM 636 C C . ARG A 1 85 ? 44.582 5.559 -44.586 1.00 73.56 85 ARG A C 1
ATOM 638 O O . ARG A 1 85 ? 43.347 5.588 -44.561 1.00 73.56 85 ARG A O 1
ATOM 645 N N . SER A 1 86 ? 45.315 6.503 -45.179 1.00 64.06 86 SER A N 1
ATOM 646 C CA . SER A 1 86 ? 44.746 7.689 -45.822 1.00 64.06 86 SER A CA 1
ATOM 647 C C . SER A 1 86 ? 43.898 7.305 -47.036 1.00 64.06 86 SER A C 1
ATOM 649 O O . SER A 1 86 ? 44.377 6.659 -47.963 1.00 64.06 86 SER A O 1
ATOM 651 N N . VAL A 1 87 ? 42.642 7.751 -47.048 1.00 62.09 87 VAL A N 1
ATOM 652 C CA . VAL A 1 87 ? 41.675 7.438 -48.106 1.00 62.09 87 VAL A CA 1
ATOM 653 C C . VAL A 1 87 ? 41.878 8.374 -49.294 1.00 62.09 87 VAL A C 1
ATOM 655 O O . VAL A 1 87 ? 41.594 9.573 -49.219 1.00 62.09 87 VAL A O 1
ATOM 658 N N . THR A 1 88 ? 42.299 7.832 -50.436 1.00 50.12 88 THR A N 1
ATOM 659 C CA . THR A 1 88 ? 42.362 8.611 -51.681 1.00 50.12 88 THR A CA 1
ATOM 660 C C . THR A 1 88 ? 40.940 8.875 -52.194 1.00 50.12 88 THR A C 1
ATOM 662 O O . THR A 1 88 ? 40.253 7.951 -52.616 1.00 50.12 88 THR A O 1
ATOM 665 N N . GLY A 1 89 ? 40.489 10.136 -52.186 1.00 47.44 89 GLY A N 1
ATOM 666 C CA . GLY A 1 89 ? 39.151 10.517 -52.673 1.00 47.44 89 GLY A CA 1
ATOM 667 C C . GLY A 1 89 ? 38.159 10.958 -51.594 1.00 47.44 89 GLY A C 1
ATOM 668 O O . GLY A 1 89 ? 36.992 11.199 -51.905 1.00 47.44 89 GLY A O 1
ATOM 669 N N . SER A 1 90 ? 38.607 11.140 -50.348 1.00 48.09 90 SER A N 1
ATOM 670 C CA . SER A 1 90 ? 37.836 11.907 -49.369 1.00 48.09 90 SER A CA 1
ATOM 671 C C . SER A 1 90 ? 37.582 13.320 -49.906 1.00 48.09 90 SER A C 1
ATOM 673 O O . SER A 1 90 ? 38.511 14.009 -50.334 1.00 48.09 90 SER A O 1
ATOM 675 N N . SER A 1 91 ? 36.334 13.796 -49.839 1.00 42.56 91 SER A N 1
ATOM 676 C CA . SER A 1 91 ? 36.007 15.191 -50.179 1.00 42.56 91 SER A CA 1
ATOM 677 C C . SER A 1 91 ? 36.726 16.225 -49.288 1.00 42.56 91 SER A C 1
ATOM 679 O O . SER A 1 91 ? 36.651 17.422 -49.566 1.00 42.56 91 SER A O 1
ATOM 681 N N . THR A 1 92 ? 37.462 15.777 -48.259 1.00 40.16 92 THR A N 1
ATOM 682 C CA . THR A 1 92 ? 38.249 16.610 -47.342 1.00 40.16 92 THR A CA 1
ATOM 683 C C . THR A 1 92 ? 39.730 16.234 -47.199 1.00 40.16 92 THR A C 1
ATOM 685 O O . THR A 1 92 ? 40.431 16.938 -46.476 1.00 40.16 92 THR A O 1
ATOM 688 N N . ALA A 1 93 ? 40.268 15.211 -47.873 1.00 39.19 93 ALA A N 1
ATOM 689 C CA . ALA A 1 93 ? 41.678 14.846 -47.681 1.00 39.19 93 ALA A CA 1
ATOM 690 C C . ALA A 1 93 ? 42.302 14.181 -48.914 1.00 39.19 93 ALA A C 1
ATOM 692 O O . ALA A 1 93 ? 41.963 13.058 -49.268 1.00 39.19 93 ALA A O 1
ATOM 693 N N . ALA A 1 94 ? 43.246 14.877 -49.552 1.00 36.97 94 ALA A N 1
ATOM 694 C CA . ALA A 1 94 ? 44.105 14.308 -50.593 1.00 36.97 94 ALA A CA 1
ATOM 695 C C . ALA A 1 94 ? 45.577 14.171 -50.154 1.00 36.97 94 ALA A C 1
ATOM 697 O O . ALA A 1 94 ? 46.369 13.620 -50.909 1.00 36.97 94 ALA A O 1
ATOM 698 N N . THR A 1 95 ? 45.963 14.653 -48.964 1.00 39.38 95 THR A N 1
ATOM 699 C CA . THR A 1 95 ? 47.357 14.595 -48.465 1.00 39.38 95 THR A CA 1
ATOM 700 C C . THR A 1 95 ? 47.479 14.704 -46.930 1.00 39.38 95 THR A C 1
ATOM 702 O O . THR A 1 95 ? 48.511 15.153 -46.440 1.00 39.38 95 THR A O 1
ATOM 705 N N . ALA A 1 96 ? 46.437 14.388 -46.157 1.00 43.34 96 ALA A N 1
ATOM 706 C CA . ALA A 1 96 ? 46.454 14.505 -44.695 1.00 43.34 96 ALA A CA 1
ATOM 707 C C . ALA A 1 96 ? 45.776 13.286 -44.065 1.00 43.34 96 ALA A C 1
ATOM 709 O O . ALA A 1 96 ? 44.837 12.749 -44.658 1.00 43.34 96 ALA A O 1
ATOM 710 N N . ASP A 1 97 ? 46.264 12.868 -42.898 1.00 54.06 97 ASP A N 1
ATOM 711 C CA . ASP A 1 97 ? 45.647 11.853 -42.043 1.00 54.06 97 ASP A CA 1
ATOM 712 C C . ASP A 1 97 ? 44.132 12.077 -42.000 1.00 54.06 97 ASP A C 1
ATOM 714 O O . ASP A 1 97 ? 43.656 13.171 -41.675 1.00 54.06 97 ASP A O 1
ATOM 718 N N . VAL A 1 98 ? 43.358 11.078 -42.427 1.00 62.16 98 VAL A N 1
ATOM 719 C CA . VAL A 1 98 ? 41.901 11.194 -42.416 1.00 62.16 98 VAL A CA 1
ATOM 720 C C . VAL A 1 98 ? 41.467 11.141 -40.957 1.00 62.16 98 VAL A C 1
ATOM 722 O O . VAL A 1 98 ? 41.586 10.107 -40.310 1.00 62.16 98 VAL A O 1
ATOM 725 N N . ALA A 1 99 ? 40.997 12.271 -40.431 1.00 71.19 99 ALA A N 1
ATOM 726 C CA . ALA A 1 99 ? 40.568 12.367 -39.043 1.00 71.19 99 ALA A CA 1
ATOM 727 C C . ALA A 1 99 ? 39.311 11.520 -38.787 1.00 71.19 99 ALA A C 1
ATOM 729 O O . ALA A 1 99 ? 38.414 11.444 -39.638 1.00 71.19 99 ALA A O 1
ATOM 730 N N . THR A 1 100 ? 39.213 10.934 -37.596 1.00 81.06 100 THR A N 1
ATOM 731 C CA . THR A 1 100 ? 37.985 10.290 -37.124 1.00 81.06 100 THR A CA 1
ATOM 732 C C . THR A 1 100 ? 36.812 11.269 -37.076 1.00 81.06 100 THR A C 1
ATOM 734 O O . THR A 1 100 ? 36.969 12.493 -37.097 1.00 81.06 100 THR A O 1
ATOM 737 N N . GLY A 1 101 ? 35.591 10.737 -37.102 1.00 84.75 101 GLY A N 1
ATOM 738 C CA . GLY A 1 101 ? 34.366 11.534 -37.178 1.00 84.75 101 GLY A CA 1
ATOM 739 C C . GLY A 1 101 ? 34.074 12.118 -38.566 1.00 84.75 101 GLY A C 1
ATOM 740 O O . GLY A 1 101 ? 33.054 12.788 -38.751 1.00 84.75 101 GLY A O 1
ATOM 741 N N . THR A 1 102 ? 34.931 11.863 -39.560 1.00 87.88 102 THR A N 1
ATOM 742 C CA . THR A 1 102 ? 34.698 12.241 -40.960 1.00 87.88 102 THR A CA 1
ATOM 743 C C . THR A 1 102 ? 33.969 11.141 -41.731 1.00 87.88 102 THR A C 1
ATOM 745 O O . THR A 1 102 ? 33.888 9.991 -41.295 1.00 87.88 102 THR A O 1
ATOM 748 N N . LYS A 1 103 ? 33.402 11.506 -42.889 1.00 90.19 103 LYS A N 1
ATOM 749 C CA . LYS A 1 103 ? 32.717 10.567 -43.783 1.00 90.19 103 LYS A CA 1
ATOM 750 C C . LYS A 1 103 ? 33.453 10.392 -45.099 1.00 90.19 103 LYS A C 1
ATOM 752 O O . LYS A 1 103 ? 33.844 11.381 -45.719 1.00 90.19 103 LYS A O 1
ATOM 757 N N . VAL A 1 104 ? 33.563 9.146 -45.547 1.00 88.94 104 VAL A N 1
ATOM 758 C CA . VAL A 1 104 ? 34.286 8.764 -46.769 1.00 88.94 104 VAL A CA 1
ATOM 759 C C . VAL A 1 104 ? 33.520 7.726 -47.590 1.00 88.94 104 VAL A C 1
ATOM 761 O O . VAL A 1 104 ? 32.586 7.097 -47.097 1.00 88.94 104 VAL A O 1
ATOM 764 N N . ASP A 1 105 ? 33.910 7.543 -48.848 1.00 89.62 105 ASP A N 1
ATOM 765 C CA . ASP A 1 105 ? 33.385 6.475 -49.702 1.00 89.62 105 ASP A CA 1
ATOM 766 C C . ASP A 1 105 ? 34.157 5.168 -49.445 1.00 89.62 105 ASP A C 1
ATOM 76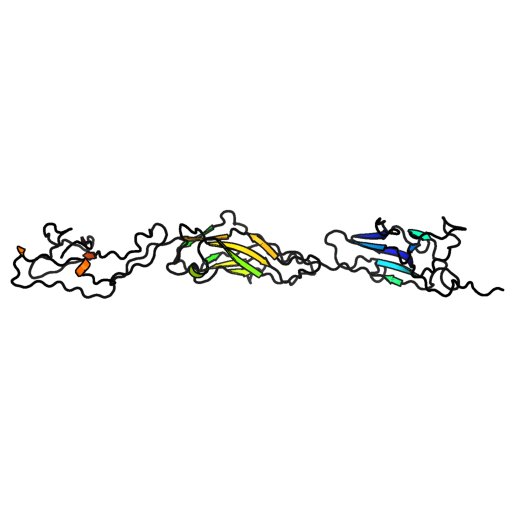8 O O . ASP A 1 105 ? 35.375 5.128 -49.600 1.00 89.62 105 ASP A O 1
ATOM 772 N N . THR A 1 106 ? 33.449 4.108 -49.046 1.00 91.00 106 THR A N 1
ATOM 773 C CA . THR A 1 106 ? 33.991 2.764 -48.766 1.00 91.00 106 THR A CA 1
ATOM 774 C C . THR A 1 106 ? 33.557 1.721 -49.804 1.00 91.00 106 THR A C 1
ATOM 776 O O . THR A 1 106 ? 33.694 0.509 -49.594 1.00 91.00 106 THR A O 1
ATOM 779 N N . SER A 1 107 ? 33.032 2.165 -50.953 1.00 90.56 107 SER A N 1
ATOM 780 C CA . SER A 1 107 ? 32.632 1.277 -52.054 1.00 90.56 107 SER A CA 1
ATOM 781 C C . SER A 1 107 ? 33.815 0.520 -52.668 1.00 90.56 107 SER A C 1
ATOM 783 O O . SER A 1 107 ? 33.642 -0.600 -53.152 1.00 90.56 107 SER A O 1
ATOM 785 N N . THR A 1 108 ? 35.026 1.083 -52.590 1.00 90.31 108 THR A N 1
ATOM 786 C CA . THR A 1 108 ? 36.279 0.358 -52.836 1.00 90.31 108 THR A CA 1
ATOM 787 C C . THR A 1 108 ? 36.745 -0.268 -51.525 1.00 90.31 108 THR A C 1
ATOM 789 O O . THR A 1 108 ? 36.959 0.439 -50.549 1.00 90.31 108 THR A O 1
ATOM 792 N N . ASN A 1 109 ? 36.853 -1.596 -51.490 1.00 91.38 109 ASN A N 1
ATOM 793 C CA . ASN A 1 109 ? 37.202 -2.355 -50.291 1.00 91.38 109 ASN A CA 1
ATOM 794 C C . ASN A 1 109 ? 37.882 -3.687 -50.649 1.00 91.38 109 ASN A C 1
ATOM 796 O O . ASN A 1 109 ? 37.765 -4.191 -51.768 1.00 91.38 109 ASN A O 1
ATOM 800 N N . GLY A 1 110 ? 38.580 -4.271 -49.676 1.00 87.81 110 GLY A N 1
ATOM 801 C CA . GLY A 1 110 ? 39.337 -5.509 -49.829 1.00 87.81 110 GLY A CA 1
ATOM 802 C C . GLY A 1 110 ? 40.638 -5.355 -50.619 1.00 87.81 110 GLY A C 1
ATOM 803 O O . GLY A 1 110 ? 40.956 -4.304 -51.171 1.00 87.81 110 GLY A O 1
ATOM 804 N N . GLY A 1 111 ? 41.405 -6.445 -50.696 1.00 87.62 111 GLY A N 1
ATOM 805 C CA . GLY A 1 111 ? 42.689 -6.449 -51.396 1.00 87.62 111 GLY A CA 1
ATOM 806 C C . GLY A 1 111 ? 43.684 -5.499 -50.732 1.00 87.62 111 GLY A C 1
ATOM 807 O O . GLY A 1 111 ? 44.081 -5.742 -49.601 1.00 87.62 111 GLY A O 1
ATOM 808 N N . THR A 1 112 ? 44.077 -4.447 -51.450 1.00 81.81 112 THR A N 1
ATOM 809 C CA . THR A 1 112 ? 45.007 -3.404 -50.980 1.00 81.81 112 THR A CA 1
ATOM 810 C C . THR A 1 112 ? 44.298 -2.134 -50.500 1.00 81.81 112 THR A C 1
ATOM 812 O O . THR A 1 112 ? 44.954 -1.112 -50.339 1.00 81.81 112 THR A O 1
ATOM 815 N N . SER A 1 113 ? 42.967 -2.152 -50.382 1.00 84.56 113 SER A N 1
ATOM 816 C CA . SER A 1 113 ? 42.201 -1.031 -49.829 1.00 84.56 113 SER A CA 1
ATOM 817 C C . SER A 1 113 ? 42.321 -0.981 -48.308 1.00 84.56 113 SER A C 1
ATOM 819 O O . SER A 1 113 ? 42.473 -2.008 -47.652 1.00 84.56 113 SER A O 1
ATOM 821 N N . GLU A 1 114 ? 42.141 0.224 -47.782 1.00 85.06 114 GLU A N 1
ATOM 822 C CA . GLU A 1 114 ? 42.098 0.592 -46.370 1.00 85.06 114 GLU A CA 1
ATOM 823 C C . GLU A 1 114 ? 40.885 -0.011 -45.629 1.00 85.06 114 GLU A C 1
ATOM 825 O O . GLU A 1 114 ? 40.827 -0.003 -44.400 1.00 85.06 114 GLU A O 1
ATOM 830 N N . PHE A 1 115 ? 39.892 -0.544 -46.360 1.00 90.19 115 PHE A N 1
ATOM 831 C CA . PHE A 1 115 ? 38.654 -1.100 -45.804 1.00 90.19 115 PHE A CA 1
ATOM 832 C C . PHE A 1 115 ? 38.515 -2.601 -46.043 1.00 90.19 115 PHE A C 1
ATOM 834 O O . PHE A 1 115 ? 38.781 -3.113 -47.133 1.00 90.19 115 PHE A O 1
ATOM 841 N N . SER A 1 116 ? 37.973 -3.327 -45.062 1.00 92.69 116 SER A N 1
ATOM 842 C CA . SER A 1 116 ? 37.708 -4.760 -45.214 1.00 92.69 116 SER A CA 1
ATOM 843 C C . SER A 1 116 ? 36.660 -5.061 -46.292 1.00 92.69 116 SER A C 1
ATOM 845 O O . SER A 1 116 ? 35.616 -4.410 -46.370 1.00 92.69 116 SER A O 1
ATOM 847 N N . SER A 1 117 ? 36.873 -6.130 -47.070 1.00 93.88 117 SER A N 1
ATOM 848 C CA . SER A 1 117 ? 35.879 -6.633 -48.041 1.00 93.88 117 SER A CA 1
ATOM 849 C C . SER A 1 117 ? 34.594 -7.120 -47.369 1.00 93.88 117 SER A C 1
ATOM 851 O O . SER A 1 117 ? 33.499 -6.986 -47.916 1.00 93.88 117 SER A O 1
ATOM 853 N N . ASN A 1 118 ? 34.723 -7.660 -46.158 1.00 95.00 118 ASN A N 1
ATOM 854 C CA . ASN A 1 118 ? 33.602 -8.090 -45.340 1.00 95.00 118 ASN A CA 1
ATOM 855 C C . ASN A 1 118 ? 32.968 -6.917 -44.588 1.00 95.00 118 ASN A C 1
ATOM 857 O O . ASN A 1 118 ? 33.662 -6.020 -44.118 1.00 95.00 118 ASN A O 1
ATOM 861 N N . GLU A 1 119 ? 31.655 -7.011 -44.402 1.00 94.06 119 GLU A N 1
ATOM 862 C CA . GLU A 1 119 ? 30.853 -6.138 -43.547 1.00 94.06 119 GLU A CA 1
ATOM 863 C C . GLU A 1 119 ? 30.308 -6.953 -42.360 1.00 94.06 119 GLU A C 1
ATOM 865 O O . GLU A 1 119 ? 30.114 -8.176 -42.449 1.00 94.06 119 GLU A O 1
ATOM 870 N N . ARG A 1 120 ? 30.076 -6.291 -41.227 1.00 94.38 120 ARG A N 1
ATOM 871 C CA . ARG A 1 120 ? 29.391 -6.857 -40.059 1.00 94.38 120 ARG A CA 1
ATOM 872 C C . ARG A 1 120 ? 28.235 -5.962 -39.649 1.00 94.38 120 ARG A C 1
ATOM 874 O O . ARG A 1 120 ? 28.306 -4.752 -39.814 1.00 94.38 120 ARG A O 1
ATOM 881 N N . ALA A 1 121 ? 27.180 -6.572 -39.118 1.00 93.06 121 ALA A N 1
ATOM 882 C CA . ALA A 1 121 ? 26.078 -5.868 -38.476 1.00 93.06 121 ALA A CA 1
ATOM 883 C C . ALA A 1 121 ? 26.217 -5.995 -36.958 1.00 93.06 121 ALA A C 1
ATOM 885 O O . ALA A 1 121 ? 26.554 -7.069 -36.457 1.00 93.06 121 ALA A O 1
ATOM 886 N N . ALA A 1 122 ? 25.945 -4.907 -36.251 1.00 92.25 122 ALA A N 1
ATOM 887 C CA . ALA A 1 122 ? 25.865 -4.863 -34.804 1.00 92.25 122 ALA A CA 1
ATOM 888 C C . ALA A 1 122 ? 24.430 -4.551 -34.371 1.00 92.25 122 ALA A C 1
ATOM 890 O O . ALA A 1 122 ? 23.719 -3.766 -35.012 1.00 92.25 122 ALA A O 1
ATOM 891 N N . ASN A 1 123 ? 24.029 -5.176 -33.268 1.00 91.88 123 ASN A N 1
ATOM 892 C CA . ASN A 1 123 ? 22.720 -5.002 -32.656 1.00 91.88 123 ASN A CA 1
ATOM 893 C C . ASN A 1 123 ? 22.869 -4.220 -31.357 1.00 91.88 123 ASN A C 1
ATOM 895 O O . ASN A 1 123 ? 23.871 -4.349 -30.656 1.00 91.88 123 ASN A O 1
ATOM 899 N N . ILE A 1 124 ? 21.835 -3.457 -31.035 1.00 93.31 124 ILE A N 1
ATOM 900 C CA . ILE A 1 124 ? 21.663 -2.797 -29.748 1.00 93.31 124 ILE A CA 1
ATOM 901 C C . ILE A 1 124 ? 20.473 -3.467 -29.071 1.00 93.31 124 ILE A C 1
ATOM 903 O O . ILE A 1 124 ? 19.477 -3.785 -29.723 1.00 93.31 124 ILE A O 1
ATOM 907 N N . ILE A 1 125 ? 20.595 -3.715 -27.776 1.00 91.06 125 ILE A N 1
ATOM 908 C CA . ILE A 1 125 ? 19.499 -4.187 -26.939 1.00 91.06 125 ILE A CA 1
ATOM 909 C C . ILE A 1 125 ? 19.379 -3.173 -25.814 1.00 91.06 125 ILE A C 1
ATOM 911 O O . ILE A 1 125 ? 20.377 -2.833 -25.181 1.00 91.06 125 ILE A O 1
ATOM 915 N N . VAL A 1 126 ? 18.174 -2.650 -25.634 1.00 91.56 126 VAL A N 1
ATOM 916 C CA . VAL A 1 126 ? 17.822 -1.823 -24.488 1.00 91.56 126 VAL A CA 1
ATOM 917 C C . VAL A 1 126 ? 17.076 -2.725 -23.518 1.00 91.56 126 VAL A C 1
ATOM 919 O O . VAL A 1 126 ? 15.992 -3.209 -23.839 1.00 91.56 126 VAL A O 1
ATOM 922 N N . ASP A 1 127 ? 17.687 -3.019 -22.378 1.00 88.44 127 ASP A N 1
ATOM 923 C CA . ASP A 1 127 ? 17.066 -3.866 -21.364 1.00 88.44 127 ASP A CA 1
ATOM 924 C C . ASP A 1 127 ? 15.924 -3.104 -20.682 1.00 88.44 127 ASP A C 1
ATOM 926 O O . ASP A 1 127 ? 16.058 -1.912 -20.394 1.00 88.44 127 ASP A O 1
ATOM 930 N N . SER A 1 128 ? 14.798 -3.779 -20.440 1.00 87.62 128 SER A N 1
ATOM 931 C CA . SER A 1 128 ? 13.722 -3.205 -19.633 1.00 87.62 128 SER A CA 1
ATOM 932 C C . SER A 1 128 ? 14.175 -3.090 -18.179 1.00 87.62 128 SER A C 1
ATOM 934 O O . SER A 1 128 ? 14.890 -3.955 -17.663 1.00 87.62 128 SER A O 1
ATOM 936 N N . VAL A 1 129 ? 13.742 -2.020 -17.525 1.00 89.31 129 VAL A N 1
ATOM 937 C CA . VAL A 1 129 ? 13.901 -1.811 -16.087 1.00 89.31 129 VAL A CA 1
ATOM 938 C C . VAL A 1 129 ? 12.518 -1.909 -15.465 1.00 89.31 129 VAL A C 1
ATOM 940 O O . VAL A 1 129 ? 11.547 -1.533 -16.102 1.00 89.31 129 VAL A O 1
ATOM 943 N N . ASP A 1 130 ? 12.477 -2.466 -14.264 1.00 9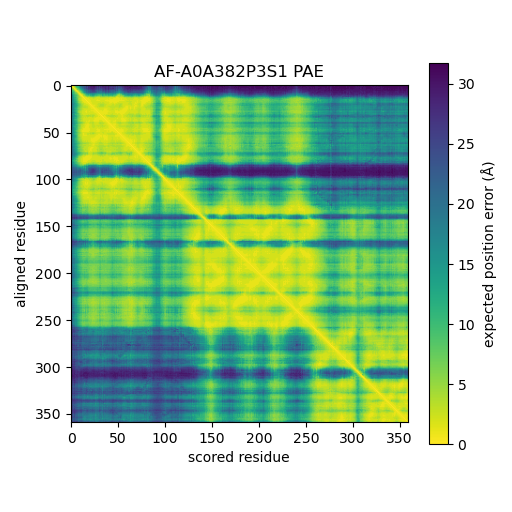0.50 130 ASP A N 1
ATOM 944 C CA . ASP A 1 130 ? 11.263 -2.685 -13.492 1.00 90.50 130 ASP A CA 1
ATOM 945 C C . ASP A 1 130 ? 10.639 -1.371 -13.002 1.00 90.50 130 ASP A C 1
ATOM 947 O O . ASP A 1 130 ? 11.330 -0.568 -12.360 1.00 90.50 130 ASP A O 1
ATOM 951 N N . ASP A 1 131 ? 9.354 -1.176 -13.275 1.00 90.19 131 ASP A N 1
ATOM 952 C CA . ASP A 1 131 ? 8.558 -0.036 -12.836 1.00 90.19 131 ASP A CA 1
ATOM 953 C C . ASP A 1 131 ? 7.738 -0.350 -11.576 1.00 90.19 131 ASP A C 1
ATOM 955 O O . ASP A 1 131 ? 7.112 -1.396 -11.450 1.00 90.19 131 ASP A O 1
ATOM 959 N N . ALA A 1 132 ? 7.678 0.614 -10.647 1.00 92.62 132 ALA A N 1
ATOM 960 C CA . ALA A 1 132 ? 6.989 0.418 -9.373 1.00 92.62 132 ALA A CA 1
ATOM 961 C C . ALA A 1 132 ? 5.478 0.219 -9.555 1.00 92.62 132 ALA A C 1
ATOM 963 O O . ALA A 1 132 ? 4.845 0.979 -10.294 1.00 92.62 132 ALA A O 1
ATOM 964 N N . PRO A 1 133 ? 4.848 -0.678 -8.779 1.00 94.94 133 PRO A N 1
ATOM 965 C CA . PRO A 1 133 ? 3.451 -1.020 -8.972 1.00 94.94 133 PRO A CA 1
ATOM 966 C C . PRO A 1 133 ? 2.568 0.139 -8.506 1.00 94.94 133 PRO A C 1
ATOM 968 O O . PRO A 1 133 ? 2.912 0.867 -7.567 1.00 94.94 133 PRO A O 1
ATOM 971 N N . THR A 1 134 ? 1.393 0.314 -9.106 1.00 95.06 134 THR A N 1
ATOM 972 C CA . THR A 1 134 ? 0.475 1.404 -8.753 1.00 95.06 134 THR A CA 1
ATOM 973 C C . THR A 1 134 ? -0.879 0.895 -8.274 1.00 95.06 134 THR A C 1
ATOM 975 O O . THR A 1 134 ? -1.312 -0.218 -8.569 1.00 95.06 134 THR A O 1
ATOM 978 N N . ALA A 1 135 ? -1.536 1.708 -7.442 1.00 96.00 135 ALA A N 1
ATOM 979 C CA . ALA A 1 135 ? -2.900 1.466 -6.996 1.00 96.00 135 ALA A CA 1
ATOM 980 C C . ALA A 1 135 ? -3.547 2.728 -6.420 1.00 96.00 135 ALA A C 1
ATOM 982 O O . ALA A 1 135 ? -2.887 3.719 -6.108 1.00 96.00 135 ALA A O 1
ATOM 983 N N . THR A 1 136 ? -4.863 2.675 -6.227 1.00 95.00 136 THR A N 1
ATOM 984 C CA . THR A 1 136 ? -5.665 3.744 -5.625 1.00 95.00 136 THR A CA 1
ATOM 985 C C . THR A 1 136 ? -6.413 3.239 -4.393 1.00 95.00 136 THR A C 1
ATOM 987 O O . THR A 1 136 ? -7.064 2.194 -4.446 1.00 95.00 136 THR A O 1
ATOM 990 N N . ILE A 1 137 ? -6.404 4.023 -3.309 1.00 93.12 137 ILE A N 1
ATOM 991 C CA . ILE A 1 137 ? -7.311 3.847 -2.163 1.00 93.12 137 ILE A CA 1
ATOM 992 C C . ILE A 1 137 ? -8.402 4.933 -2.259 1.00 93.12 137 ILE A C 1
ATOM 994 O O . ILE A 1 137 ? -8.169 6.067 -1.835 1.00 93.12 137 ILE A O 1
ATOM 998 N N . PRO A 1 138 ? -9.574 4.642 -2.859 1.00 83.00 138 PRO A N 1
ATOM 999 C CA . PRO A 1 138 ? -10.501 5.663 -3.363 1.00 83.00 138 PRO A CA 1
ATOM 1000 C C . PRO A 1 138 ? -11.179 6.518 -2.281 1.00 83.00 138 PRO A C 1
ATOM 1002 O O . PRO A 1 138 ? -11.675 7.595 -2.596 1.00 83.00 138 PRO A O 1
ATOM 1005 N N . ASN A 1 139 ? -11.193 6.073 -1.020 1.00 71.31 139 ASN A N 1
ATOM 1006 C CA . ASN A 1 139 ? -11.924 6.726 0.073 1.00 71.31 139 ASN A CA 1
ATOM 1007 C C . ASN A 1 139 ? -11.050 7.047 1.299 1.00 71.31 139 ASN A C 1
ATOM 1009 O O . ASN A 1 139 ? -11.560 7.112 2.412 1.00 71.31 139 ASN A O 1
ATOM 1013 N N . LEU A 1 140 ? -9.741 7.271 1.129 1.00 70.94 140 LEU A N 1
ATOM 1014 C CA . LEU A 1 140 ? -8.847 7.575 2.261 1.00 70.94 140 LEU A CA 1
ATOM 1015 C C . LEU A 1 140 ? -8.996 9.010 2.825 1.00 70.94 140 LEU A C 1
ATOM 1017 O O . LEU A 1 140 ? -8.113 9.493 3.527 1.00 70.94 140 LEU A O 1
ATOM 1021 N N . THR A 1 141 ? -10.076 9.729 2.500 1.00 59.00 141 THR A N 1
ATOM 1022 C CA . THR A 1 141 ? -10.302 11.115 2.952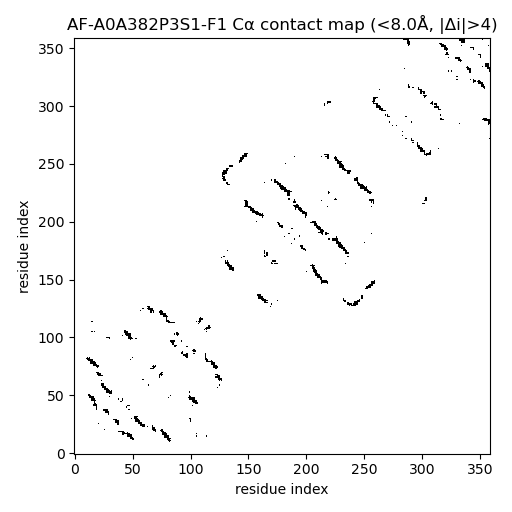 1.00 59.00 141 THR A CA 1
ATOM 1023 C C . THR A 1 141 ? -10.530 11.230 4.457 1.00 59.00 141 THR A C 1
ATOM 1025 O O . THR A 1 141 ? -10.221 12.271 5.029 1.00 59.00 141 THR A O 1
ATOM 1028 N N . ASP A 1 142 ? -11.027 10.168 5.092 1.00 59.44 142 ASP A N 1
ATOM 1029 C CA . ASP A 1 142 ? -10.963 9.984 6.539 1.00 59.44 142 ASP A CA 1
ATOM 1030 C C . ASP A 1 142 ? -10.144 8.715 6.763 1.00 59.44 142 ASP A C 1
ATOM 1032 O O . ASP A 1 142 ? -10.605 7.599 6.538 1.00 59.44 142 ASP A O 1
ATOM 1036 N N . SER A 1 143 ? -8.872 8.896 7.097 1.00 71.88 143 SER A N 1
ATOM 1037 C CA . SER A 1 143 ? -7.861 7.853 7.288 1.00 71.88 143 SER A CA 1
ATOM 1038 C C . SER A 1 143 ? -8.202 6.840 8.393 1.00 71.88 143 SER A C 1
ATOM 1040 O O . SER A 1 143 ? -7.333 6.069 8.781 1.00 71.88 143 SER A O 1
ATOM 1042 N N . ARG A 1 144 ? -9.421 6.857 8.936 1.00 90.06 144 ARG A N 1
ATOM 1043 C CA . ARG A 1 144 ? -9.803 6.266 10.210 1.00 90.06 144 ARG A CA 1
ATOM 1044 C C . ARG A 1 144 ? -10.913 5.237 10.037 1.00 90.06 144 ARG A C 1
ATOM 1046 O O . ARG A 1 144 ? -12.011 5.546 9.584 1.00 90.06 144 ARG A O 1
ATOM 1053 N N . LEU A 1 145 ? -10.617 4.007 10.435 1.00 93.94 145 LEU A N 1
ATOM 1054 C CA . LEU A 1 145 ? -11.546 2.885 10.462 1.00 93.94 145 LEU A CA 1
ATOM 1055 C C . LEU A 1 145 ? -11.964 2.648 11.913 1.00 93.94 145 LEU A C 1
ATOM 1057 O O . LEU A 1 145 ? -11.144 2.212 12.715 1.00 93.94 145 LEU A O 1
ATOM 1061 N N . THR A 1 146 ? -13.211 2.979 12.254 1.00 93.00 146 THR A N 1
ATOM 1062 C CA . THR A 1 146 ? -13.740 2.856 13.623 1.00 93.00 146 THR A CA 1
ATOM 1063 C C . THR A 1 146 ? -14.647 1.641 13.775 1.00 93.00 146 THR A C 1
ATOM 1065 O O . THR A 1 146 ? -15.573 1.467 12.983 1.00 93.00 146 THR A O 1
ATOM 1068 N N . VAL A 1 147 ? -14.396 0.837 14.807 1.00 94.50 147 VAL A N 1
ATOM 1069 C CA . VAL A 1 147 ? -15.189 -0.339 15.200 1.00 94.50 147 VAL A CA 1
ATOM 1070 C C . VAL A 1 147 ? -15.268 -0.448 16.726 1.00 94.50 147 VAL A C 1
ATOM 1072 O O . VAL A 1 147 ? -14.475 0.188 17.410 1.00 94.50 147 VAL A O 1
ATOM 1075 N N . LEU A 1 148 ? -16.215 -1.232 17.246 1.00 91.62 148 LEU A N 1
ATOM 1076 C CA . LEU A 1 148 ? -16.272 -1.587 18.673 1.00 91.62 148 LEU A CA 1
ATOM 1077 C C . LEU A 1 148 ? -15.237 -2.680 18.999 1.00 91.62 148 LEU A C 1
ATOM 1079 O O . LEU A 1 148 ? -14.888 -3.450 18.100 1.00 91.62 148 LEU A O 1
ATOM 1083 N N . GLU A 1 149 ? -14.769 -2.753 20.247 1.00 87.62 149 GLU A N 1
ATOM 1084 C CA . GLU A 1 149 ? -13.756 -3.731 20.692 1.00 87.62 149 GLU A CA 1
ATOM 1085 C C . GLU A 1 149 ? -14.174 -5.192 20.563 1.00 87.62 149 GLU A C 1
ATOM 1087 O O . GLU A 1 149 ? -13.385 -6.001 20.088 1.00 87.62 149 GLU A O 1
ATOM 1092 N N . ASP A 1 150 ? -15.455 -5.503 20.751 1.00 88.50 150 ASP A N 1
ATOM 1093 C CA . ASP A 1 150 ? -15.962 -6.870 20.551 1.00 88.50 150 ASP A CA 1
ATOM 1094 C C . ASP A 1 150 ? -16.598 -7.100 19.186 1.00 88.50 150 ASP A C 1
ATOM 1096 O O . ASP A 1 150 ? -17.347 -8.060 18.951 1.00 88.50 150 ASP A O 1
ATOM 1100 N N . ALA A 1 151 ? -16.322 -6.210 18.234 1.00 93.25 151 ALA A N 1
ATOM 1101 C CA . ALA A 1 151 ? -16.764 -6.430 16.876 1.00 93.25 151 ALA A CA 1
ATOM 1102 C C . ALA A 1 151 ? -16.094 -7.692 16.310 1.00 93.25 151 ALA A C 1
ATOM 1104 O O . ALA A 1 151 ? -14.880 -7.875 16.373 1.00 93.25 151 ALA A O 1
ATOM 1105 N N . GLY A 1 152 ? -16.897 -8.552 15.678 1.00 95.69 152 GLY A N 1
ATOM 1106 C CA . GLY A 1 152 ? -16.378 -9.705 14.944 1.00 95.69 152 GLY A CA 1
ATOM 1107 C C . GLY A 1 152 ? -15.512 -9.304 13.741 1.00 95.69 152 GLY A C 1
ATOM 1108 O O . GLY A 1 152 ? -15.159 -8.141 13.542 1.00 95.69 152 GLY A O 1
ATOM 1109 N N . ALA A 1 153 ? -15.196 -10.276 12.885 1.00 97.56 153 ALA A N 1
A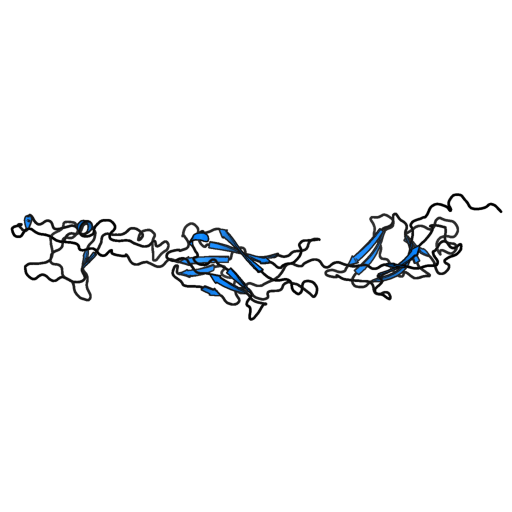TOM 1110 C CA . ALA A 1 153 ? -14.357 -10.034 11.715 1.00 97.56 153 ALA A CA 1
ATOM 1111 C C . ALA A 1 153 ? -14.903 -8.915 10.813 1.00 97.56 153 ALA A C 1
ATOM 1113 O O . ALA A 1 153 ? -16.067 -8.916 10.407 1.00 97.56 153 ALA A O 1
ATOM 1114 N N . GLN A 1 154 ? -14.024 -7.979 10.477 1.00 97.88 154 GLN A N 1
ATOM 1115 C CA . GLN A 1 154 ? -14.304 -6.833 9.628 1.00 97.88 154 GLN A CA 1
ATOM 1116 C C . GLN A 1 154 ? -13.800 -7.096 8.214 1.00 97.88 154 GLN A C 1
ATOM 1118 O O . GLN A 1 154 ? -12.780 -7.757 8.001 1.00 97.88 154 GLN A O 1
ATOM 1123 N N . THR A 1 155 ? -14.521 -6.587 7.219 1.00 96.75 155 THR A N 1
ATOM 1124 C CA . THR A 1 155 ? -14.131 -6.706 5.811 1.00 96.75 155 THR A CA 1
ATOM 1125 C C . THR A 1 155 ? -14.559 -5.470 5.035 1.00 96.75 155 THR A C 1
ATOM 1127 O O . THR A 1 155 ? -15.742 -5.135 4.991 1.00 96.75 155 THR A O 1
ATOM 1130 N N . ILE A 1 156 ? -13.601 -4.827 4.367 1.00 95.06 156 ILE A N 1
ATOM 1131 C CA . ILE A 1 156 ? -13.858 -3.775 3.381 1.00 95.06 156 ILE A CA 1
ATOM 1132 C C . ILE A 1 156 ? -13.462 -4.301 2.003 1.00 95.06 156 ILE A C 1
ATOM 1134 O O . ILE A 1 156 ? -12.278 -4.438 1.687 1.00 95.06 156 ILE A O 1
ATOM 1138 N N . ASN A 1 157 ? -14.471 -4.581 1.177 1.00 94.62 157 ASN A N 1
ATOM 1139 C CA . ASN A 1 157 ? -14.264 -5.077 -0.180 1.00 94.62 157 ASN A CA 1
ATOM 1140 C C . ASN A 1 157 ? -13.837 -3.953 -1.131 1.00 94.62 157 ASN A C 1
ATOM 1142 O O . ASN A 1 157 ? -14.461 -2.892 -1.172 1.00 94.62 157 ASN A O 1
ATOM 1146 N N . GLY A 1 158 ? -12.802 -4.206 -1.932 1.00 94.06 158 GLY A N 1
ATOM 1147 C CA . GLY A 1 158 ? -12.175 -3.224 -2.812 1.00 94.06 158 GLY A CA 1
ATOM 1148 C C . GLY A 1 158 ? -11.683 -1.994 -2.067 1.00 94.06 158 GLY A C 1
ATOM 1149 O O . GLY A 1 158 ? -11.894 -0.877 -2.537 1.00 94.06 158 GLY A O 1
ATOM 1150 N N . PHE A 1 159 ? -11.067 -2.206 -0.902 1.00 95.25 159 PHE A N 1
ATOM 1151 C CA . PHE A 1 159 ? -10.366 -1.156 -0.169 1.00 95.25 159 PHE A CA 1
ATOM 1152 C C . PHE A 1 159 ? -9.273 -0.524 -1.040 1.00 95.25 159 PHE A C 1
ATOM 1154 O O . PHE A 1 159 ? -9.127 0.696 -1.062 1.00 95.25 159 PHE A O 1
ATOM 1161 N N . VAL A 1 160 ? -8.558 -1.352 -1.806 1.00 96.12 160 VAL A N 1
ATOM 1162 C CA . VAL A 1 160 ? -7.648 -0.917 -2.872 1.00 96.12 160 VAL A CA 1
ATOM 1163 C C . VAL A 1 160 ? -8.267 -1.250 -4.229 1.00 96.12 160 VAL A C 1
ATOM 1165 O O . VAL A 1 160 ? -8.908 -2.290 -4.392 1.00 96.12 160 VAL A O 1
ATOM 1168 N N . THR A 1 161 ? -8.074 -0.364 -5.201 1.00 95.62 161 THR A N 1
ATOM 1169 C CA . THR A 1 161 ? -8.574 -0.471 -6.581 1.00 95.62 161 THR A CA 1
ATOM 1170 C C . THR A 1 161 ? -7.504 -0.030 -7.573 1.00 95.62 161 THR A C 1
ATOM 1172 O O . THR A 1 161 ? -6.531 0.607 -7.167 1.00 95.62 161 THR A O 1
ATOM 1175 N N . ASN A 1 162 ? -7.711 -0.315 -8.861 1.00 95.38 162 ASN A N 1
ATOM 1176 C CA . ASN A 1 162 ? -6.769 0.008 -9.936 1.00 95.38 162 ASN A CA 1
ATOM 1177 C C . ASN A 1 162 ? -5.370 -0.560 -9.658 1.00 95.38 162 ASN A C 1
ATOM 1179 O O . ASN A 1 162 ? -4.386 0.148 -9.840 1.00 95.38 162 ASN A O 1
ATOM 1183 N N . LEU A 1 163 ? -5.300 -1.789 -9.135 1.00 94.50 163 LEU A N 1
ATOM 1184 C CA . LEU A 1 163 ? -4.028 -2.486 -8.990 1.00 94.50 163 LEU A CA 1
ATOM 1185 C C . LEU A 1 163 ? -3.427 -2.725 -10.370 1.00 94.50 163 LEU A C 1
ATOM 1187 O O . LEU A 1 163 ? -4.068 -3.345 -11.220 1.00 94.50 163 LEU A O 1
ATOM 1191 N N . ASP A 1 164 ? -2.212 -2.232 -10.542 1.00 91.81 164 ASP A N 1
ATOM 1192 C CA . ASP A 1 164 ? -1.434 -2.331 -11.764 1.00 91.81 164 ASP A CA 1
ATOM 1193 C C . ASP A 1 164 ? 0.008 -2.670 -11.370 1.00 91.81 164 ASP A C 1
ATOM 1195 O O . ASP A 1 164 ? 0.599 -2.001 -10.519 1.00 91.81 164 ASP A O 1
ATOM 1199 N N . ASP A 1 165 ? 0.562 -3.731 -11.953 1.00 87.44 165 ASP A N 1
ATOM 1200 C CA . ASP A 1 165 ? 1.988 -4.063 -11.843 1.00 87.44 165 ASP A CA 1
ATOM 1201 C C . ASP A 1 165 ? 2.851 -3.154 -12.730 1.00 87.44 165 ASP A C 1
ATOM 1203 O O . ASP A 1 165 ? 4.050 -3.362 -12.831 1.00 87.44 165 ASP A O 1
ATOM 1207 N N . GLN A 1 166 ? 2.227 -2.163 -13.383 1.00 84.12 166 GLN A N 1
ATOM 1208 C CA . GLN A 1 166 ? 2.795 -1.294 -14.408 1.00 84.12 166 GLN A CA 1
ATOM 1209 C C . GLN A 1 166 ? 3.333 -2.063 -15.613 1.00 84.12 166 GLN A C 1
ATOM 1211 O O . GLN A 1 166 ? 4.039 -1.507 -16.453 1.00 84.12 166 GLN A O 1
ATOM 1216 N N . GLY A 1 167 ? 2.929 -3.326 -15.761 1.00 66.31 167 GLY A N 1
ATOM 1217 C CA . GLY A 1 167 ? 3.880 -4.319 -16.199 1.00 66.31 167 GLY A CA 1
ATOM 1218 C C . GLY A 1 167 ? 4.113 -4.467 -17.706 1.00 66.31 167 GLY A C 1
ATOM 1219 O O . GLY A 1 167 ? 4.682 -5.464 -18.170 1.00 66.31 167 GLY A O 1
ATOM 1220 N N . SER A 1 168 ? 3.613 -3.530 -18.512 1.00 68.06 168 SER A N 1
ATOM 1221 C CA . SER A 1 168 ? 3.582 -3.603 -19.980 1.00 68.06 168 SER A CA 1
ATOM 1222 C C . SER A 1 168 ? 3.438 -5.054 -20.508 1.00 68.06 168 SER A C 1
ATOM 1224 O O . SER A 1 168 ? 2.534 -5.776 -20.100 1.00 68.06 168 SER A O 1
ATOM 1226 N N . THR A 1 169 ? 4.303 -5.522 -21.415 1.00 67.94 169 THR A N 1
ATOM 1227 C CA . THR A 1 169 ? 4.399 -6.942 -21.814 1.00 67.94 169 THR A CA 1
ATOM 1228 C C . THR A 1 169 ? 5.589 -7.681 -21.190 1.00 67.94 169 THR A C 1
ATOM 1230 O O . THR A 1 169 ? 5.731 -8.878 -21.429 1.00 67.94 169 THR A O 1
ATOM 1233 N N . PHE A 1 170 ? 6.490 -6.987 -20.484 1.00 69.06 170 PHE A N 1
ATOM 1234 C CA . PHE A 1 170 ? 7.753 -7.562 -19.981 1.00 69.06 170 PHE A CA 1
ATOM 1235 C C . PHE A 1 170 ? 7.775 -7.791 -18.474 1.00 69.06 170 PHE A C 1
ATOM 1237 O O . PHE A 1 170 ? 8.478 -8.684 -18.008 1.00 69.06 170 PHE A O 1
ATOM 1244 N N . GLU A 1 171 ? 6.968 -7.054 -17.731 1.00 75.25 171 GLU A N 1
ATOM 1245 C CA . GLU A 1 171 ? 6.702 -7.298 -16.317 1.00 75.25 171 GLU A CA 1
ATOM 1246 C C . GLU A 1 171 ? 5.326 -7.969 -16.145 1.00 75.25 171 GLU A C 1
ATOM 1248 O O . GLU A 1 171 ? 4.978 -8.402 -15.053 1.00 75.25 171 GLU A O 1
ATOM 1253 N N . SER A 1 172 ? 4.568 -8.161 -17.236 1.00 71.12 172 SER A N 1
ATOM 1254 C CA . SER A 1 172 ? 3.307 -8.898 -17.215 1.00 71.12 172 SER A CA 1
ATOM 1255 C C . SER A 1 172 ? 3.525 -10.292 -16.623 1.00 71.12 172 SER A C 1
ATOM 1257 O O . SER A 1 172 ? 4.247 -11.118 -17.192 1.00 71.12 172 SER A O 1
ATOM 1259 N N . GLY A 1 173 ? 2.887 -10.558 -15.486 1.00 77.19 173 GLY A N 1
ATOM 1260 C CA . GLY A 1 173 ? 3.036 -11.815 -14.749 1.00 77.19 173 GLY A CA 1
ATOM 1261 C C . GLY A 1 173 ? 3.862 -11.703 -13.471 1.00 77.19 173 GLY A C 1
ATOM 1262 O O . GLY A 1 173 ? 4.032 -12.713 -12.783 1.00 77.19 173 GLY A O 1
ATOM 1263 N N . GLN A 1 174 ? 4.328 -10.506 -13.120 1.00 89.06 174 GLN A N 1
ATOM 1264 C CA . GLN A 1 174 ? 4.721 -10.220 -11.753 1.00 89.06 174 GLN A CA 1
ATOM 1265 C C . GLN A 1 174 ? 3.522 -10.341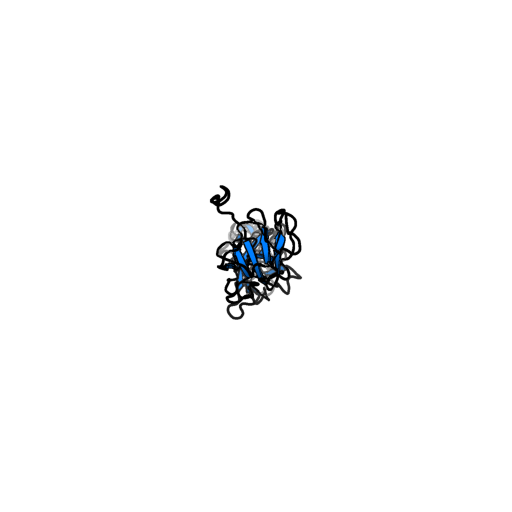 -10.805 1.00 89.06 174 GLN A C 1
ATOM 1267 O O . GLN A 1 174 ? 2.368 -10.128 -11.180 1.00 89.06 174 GLN A O 1
ATOM 1272 N N . THR A 1 175 ? 3.778 -10.741 -9.559 1.00 90.75 175 THR A N 1
ATOM 1273 C CA . THR A 1 175 ? 2.706 -10.916 -8.571 1.00 90.75 175 THR A CA 1
ATOM 1274 C C . THR A 1 175 ? 2.690 -9.774 -7.575 1.00 90.75 175 THR A C 1
ATOM 1276 O O . THR A 1 175 ? 3.697 -9.520 -6.919 1.00 90.75 175 THR A O 1
ATOM 1279 N N . LEU A 1 176 ? 1.520 -9.164 -7.396 1.00 94.12 176 LEU A N 1
ATOM 1280 C CA . LEU A 1 176 ? 1.306 -8.099 -6.424 1.00 94.12 176 LEU A CA 1
ATOM 1281 C C . LEU A 1 176 ? 1.098 -8.643 -5.007 1.00 94.12 176 LEU A C 1
ATOM 1283 O O . LEU A 1 176 ? 0.397 -9.634 -4.786 1.00 94.12 176 LEU A O 1
ATOM 1287 N N . SER A 1 177 ? 1.675 -7.954 -4.028 1.00 95.38 177 SER A N 1
ATOM 1288 C CA . SER A 1 177 ? 1.561 -8.260 -2.604 1.00 95.38 177 SER A CA 1
ATOM 1289 C C . SER A 1 177 ? 1.521 -6.986 -1.761 1.00 95.38 177 SER A C 1
ATOM 1291 O O . SER A 1 177 ? 2.052 -5.946 -2.145 1.00 95.38 177 SER A O 1
ATOM 1293 N N . PHE A 1 178 ? 0.905 -7.064 -0.583 1.00 98.06 178 PHE A N 1
ATOM 1294 C CA . PHE A 1 178 ? 0.800 -5.933 0.334 1.00 98.06 178 PHE A CA 1
ATOM 1295 C C . PHE A 1 178 ? 1.570 -6.182 1.624 1.00 98.06 178 PHE A C 1
ATOM 1297 O O . PHE A 1 178 ? 1.565 -7.286 2.165 1.00 98.06 178 PHE A O 1
ATOM 1304 N N . ALA A 1 179 ? 2.155 -5.114 2.157 1.00 97.62 179 ALA A N 1
ATOM 1305 C CA . ALA A 1 179 ? 2.667 -5.062 3.516 1.00 97.62 179 ALA A CA 1
ATOM 1306 C C . ALA A 1 179 ? 1.932 -3.969 4.300 1.00 97.62 179 ALA A C 1
ATOM 1308 O O . ALA A 1 179 ? 1.889 -2.811 3.873 1.00 97.62 179 ALA A O 1
ATOM 1309 N N . LEU A 1 180 ? 1.363 -4.346 5.449 1.00 97.62 180 LEU A N 1
ATOM 1310 C CA . LEU A 1 180 ? 0.830 -3.412 6.437 1.00 97.62 180 LEU A CA 1
ATOM 1311 C C . LEU A 1 180 ? 1.815 -3.338 7.602 1.00 97.62 180 LEU A C 1
ATOM 1313 O O . LEU A 1 180 ? 1.951 -4.284 8.374 1.00 97.62 180 LEU A O 1
ATOM 1317 N N . THR A 1 181 ? 2.502 -2.206 7.726 1.00 98.00 181 THR A N 1
ATOM 1318 C CA . THR A 1 181 ? 3.513 -1.993 8.768 1.00 98.00 181 THR A CA 1
ATOM 1319 C C . THR A 1 181 ? 2.977 -1.023 9.804 1.00 98.00 181 THR A C 1
ATOM 1321 O O . THR A 1 181 ? 2.707 0.130 9.470 1.00 98.00 181 THR A O 1
ATOM 1324 N N . HIS A 1 182 ? 2.849 -1.468 11.054 1.00 97.88 182 HIS A N 1
ATOM 1325 C CA . HIS A 1 182 ? 2.504 -0.587 12.168 1.00 97.88 182 HIS A CA 1
ATOM 1326 C C . HIS A 1 182 ? 3.590 0.482 12.358 1.00 97.88 182 HIS A C 1
ATOM 1328 O O . HIS A 1 182 ? 4.783 0.174 12.331 1.00 97.88 182 HIS A O 1
ATOM 1334 N N . LEU A 1 183 ? 3.176 1.739 12.501 1.00 97.62 183 LEU A N 1
ATOM 1335 C CA . LEU A 1 183 ? 4.058 2.897 12.628 1.00 97.62 183 LEU A CA 1
ATOM 1336 C C . LEU A 1 183 ? 4.003 3.523 14.023 1.00 97.62 183 LEU A C 1
ATOM 1338 O O . LEU A 1 183 ? 5.043 3.924 14.542 1.00 97.62 183 LEU A O 1
ATOM 1342 N N . SER A 1 184 ? 2.806 3.667 14.594 1.00 96.75 184 SER A N 1
ATOM 1343 C CA . SER A 1 184 ? 2.583 4.416 15.835 1.00 96.75 184 SER A CA 1
ATOM 1344 C C . SER A 1 184 ? 1.186 4.182 16.403 1.00 96.75 184 SER A C 1
ATOM 1346 O O . SER A 1 184 ? 0.295 3.750 15.678 1.00 96.75 184 SER A O 1
ATOM 1348 N N . GLY A 1 185 ? 0.976 4.623 17.642 1.00 94.94 185 GLY A N 1
ATOM 1349 C CA . GLY A 1 185 ? -0.314 4.579 18.322 1.00 94.94 185 GLY A CA 1
ATOM 1350 C C . GLY A 1 185 ? -0.472 3.326 19.168 1.00 94.94 185 GLY A C 1
ATOM 1351 O O . GLY A 1 185 ? 0.532 2.742 19.583 1.00 94.94 185 GLY A O 1
ATOM 1352 N N . THR A 1 186 ? -1.720 2.938 19.435 1.00 93.88 186 THR A N 1
ATOM 1353 C CA . THR A 1 186 ? -2.015 1.725 20.211 1.00 93.88 186 THR A CA 1
ATOM 1354 C C . THR A 1 186 ? -1.338 0.505 19.578 1.00 93.88 186 THR A C 1
ATOM 1356 O O . THR A 1 186 ? -1.422 0.302 18.362 1.00 93.88 186 THR A O 1
ATOM 1359 N N . ASP A 1 187 ? -0.663 -0.297 20.405 1.00 94.31 187 ASP A N 1
ATOM 1360 C CA . ASP A 1 187 ? 0.106 -1.456 19.957 1.00 94.31 187 ASP A CA 1
ATOM 1361 C C . ASP A 1 187 ? -0.771 -2.479 19.221 1.00 94.31 187 ASP A C 1
ATOM 1363 O O . ASP A 1 187 ? -1.835 -2.886 19.688 1.00 94.31 187 ASP A O 1
ATOM 1367 N N . ASN A 1 188 ? -0.314 -2.913 18.048 1.00 95.25 188 ASN A N 1
ATOM 1368 C CA . ASN A 1 188 ? -1.100 -3.798 17.199 1.00 95.25 188 ASN A CA 1
ATOM 1369 C C . ASN A 1 188 ? -1.086 -5.267 17.642 1.00 95.25 188 ASN A C 1
ATOM 1371 O O . ASN A 1 188 ? -1.850 -6.058 17.091 1.00 95.25 188 ASN A O 1
ATOM 1375 N N . THR A 1 189 ? -0.194 -5.676 18.548 1.00 94.81 189 THR A N 1
ATOM 1376 C CA . THR A 1 189 ? -0.053 -7.090 18.919 1.00 94.81 189 THR A CA 1
ATOM 1377 C C . THR A 1 189 ? -1.136 -7.531 19.892 1.00 94.81 189 THR A C 1
ATOM 1379 O O . THR A 1 189 ? -1.489 -8.708 19.904 1.00 94.81 189 THR A O 1
ATOM 1382 N N . THR A 1 190 ? -1.691 -6.586 20.652 1.00 91.50 190 THR A N 1
ATOM 1383 C CA . THR A 1 190 ? -2.799 -6.815 21.585 1.00 91.50 190 THR A CA 1
ATOM 1384 C C . THR A 1 190 ? -4.134 -6.316 21.046 1.00 91.50 190 THR A C 1
ATOM 1386 O O . THR A 1 190 ? -5.157 -6.880 21.400 1.00 91.50 190 THR A O 1
ATOM 1389 N N . LEU A 1 191 ? -4.140 -5.307 20.166 1.00 94.62 191 LEU A N 1
ATOM 1390 C CA . LEU A 1 191 ? -5.375 -4.701 19.651 1.00 94.62 191 LEU A CA 1
ATOM 1391 C C . LEU A 1 191 ? -6.182 -5.617 18.713 1.00 94.62 191 LEU A C 1
ATOM 1393 O O . LEU A 1 191 ? -7.388 -5.440 18.559 1.00 94.62 191 LEU A O 1
ATOM 1397 N N . PHE A 1 192 ? -5.535 -6.583 18.055 1.00 97.44 192 PHE A N 1
ATOM 1398 C CA . PHE A 1 192 ? -6.179 -7.434 17.054 1.00 97.44 192 PHE A CA 1
ATOM 1399 C C . PHE A 1 192 ? -6.006 -8.921 17.360 1.00 97.44 192 PHE A C 1
ATOM 1401 O O . PHE A 1 192 ? -4.886 -9.425 17.429 1.00 97.44 192 PHE A O 1
ATOM 1408 N N . SER A 1 193 ? -7.121 -9.653 17.419 1.00 97.19 193 SER A N 1
ATOM 1409 C CA . SER A 1 193 ? -7.118 -11.122 17.420 1.00 97.19 193 SER A CA 1
ATOM 1410 C C . SER A 1 193 ? -6.777 -11.692 16.038 1.00 97.19 193 SER A C 1
ATOM 1412 O O . SER A 1 193 ? -6.186 -12.769 15.928 1.00 97.19 193 SER A O 1
ATOM 1414 N N . ALA A 1 194 ? -7.089 -10.944 14.974 1.00 98.06 194 ALA A N 1
ATOM 1415 C CA . ALA A 1 194 ? -6.602 -11.183 13.622 1.00 98.06 194 ALA A CA 1
ATOM 1416 C C . ALA A 1 194 ? -6.085 -9.872 13.020 1.00 98.06 194 ALA A C 1
ATOM 1418 O O . ALA A 1 194 ? -6.848 -8.922 12.823 1.00 98.06 194 ALA A O 1
ATOM 1419 N N . GLN A 1 195 ? -4.783 -9.840 12.721 1.00 98.12 195 GLN A N 1
ATOM 1420 C CA . GLN A 1 195 ? -4.103 -8.642 12.230 1.00 98.12 195 GLN A CA 1
ATOM 1421 C C . GLN A 1 195 ? -4.735 -8.089 10.942 1.00 98.12 195 GLN A C 1
ATOM 1423 O O . GLN A 1 195 ? -5.235 -8.870 10.125 1.00 98.12 195 GLN A O 1
ATOM 1428 N N . PRO A 1 196 ? -4.661 -6.765 10.710 1.00 97.88 196 PRO A N 1
ATOM 1429 C CA . PRO A 1 196 ? -5.036 -6.175 9.438 1.00 97.88 196 PRO A CA 1
ATOM 1430 C C . PRO A 1 196 ? -4.232 -6.755 8.274 1.00 97.88 196 PRO A C 1
ATOM 1432 O O . PRO A 1 196 ? -3.001 -6.726 8.271 1.00 97.88 196 PRO A O 1
ATOM 1435 N N . VAL A 1 197 ? -4.936 -7.248 7.258 1.00 97.69 197 VAL A N 1
ATOM 1436 C CA . VAL A 1 197 ? -4.347 -7.825 6.045 1.00 97.69 197 VAL A CA 1
ATOM 1437 C C . VAL A 1 197 ? -5.073 -7.294 4.815 1.00 97.69 197 VAL A C 1
ATOM 1439 O O . VAL A 1 197 ? -6.302 -7.234 4.783 1.00 97.69 197 VAL A O 1
ATOM 1442 N N . LEU A 1 198 ? -4.300 -6.944 3.785 1.00 97.75 198 LEU A N 1
ATOM 1443 C CA . LEU A 1 198 ? -4.798 -6.691 2.436 1.00 97.75 198 LEU A CA 1
ATOM 1444 C C . LEU A 1 198 ? -4.561 -7.914 1.557 1.00 97.75 198 LEU A C 1
ATOM 1446 O O . LEU A 1 198 ? -3.430 -8.380 1.434 1.00 97.75 198 LEU A O 1
ATOM 1450 N N . THR A 1 199 ? -5.623 -8.405 0.924 1.00 96.25 199 THR A N 1
ATOM 1451 C CA . THR A 1 199 ? -5.564 -9.564 0.022 1.00 96.25 199 THR A CA 1
ATOM 1452 C C . THR A 1 199 ? -6.150 -9.199 -1.334 1.00 96.25 199 THR A C 1
ATOM 1454 O O . THR A 1 199 ? -7.254 -8.655 -1.388 1.00 96.25 199 THR A O 1
ATOM 1457 N N . VAL A 1 200 ? -5.430 -9.502 -2.419 1.00 95.50 200 VAL A N 1
ATOM 1458 C CA . VAL A 1 200 ? -5.930 -9.339 -3.795 1.00 95.50 200 VAL A CA 1
ATOM 1459 C C . VAL A 1 200 ? -7.204 -10.166 -3.976 1.00 95.50 200 VAL A C 1
ATOM 1461 O O . VAL A 1 200 ? -7.269 -11.325 -3.559 1.00 95.50 200 VAL A O 1
ATOM 1464 N N . ASP A 1 201 ? -8.231 -9.566 -4.567 1.00 94.50 201 ASP A N 1
ATOM 1465 C CA . ASP A 1 201 ? -9.506 -10.231 -4.801 1.00 94.50 201 ASP A CA 1
ATOM 1466 C C . ASP A 1 201 ? -9.345 -11.291 -5.903 1.00 94.50 201 ASP A C 1
ATOM 1468 O O . ASP A 1 201 ? -9.004 -10.997 -7.046 1.00 94.50 201 ASP A O 1
ATOM 1472 N N . GLY A 1 202 ? -9.601 -12.556 -5.561 1.00 91.25 202 GLY A N 1
ATOM 1473 C CA . GLY A 1 202 ? -9.480 -13.669 -6.506 1.00 91.25 202 GLY A CA 1
ATOM 1474 C C . GLY A 1 202 ? -10.504 -13.643 -7.648 1.00 91.25 202 GLY A C 1
ATOM 1475 O O . GLY A 1 202 ? -10.323 -14.350 -8.638 1.00 91.25 202 GLY A O 1
ATOM 1476 N N . SER A 1 203 ? -11.578 -12.860 -7.519 1.00 93.19 203 SER A N 1
ATOM 1477 C CA . SER A 1 203 ? -12.582 -12.654 -8.568 1.00 93.19 203 SER A CA 1
ATOM 1478 C C . SER A 1 203 ? -12.302 -11.428 -9.442 1.00 93.19 203 SER A C 1
ATOM 1480 O O . SER A 1 203 ? -12.788 -11.369 -10.572 1.00 93.19 203 SER A O 1
ATOM 1482 N N . ASP A 1 204 ? -11.496 -10.486 -8.946 1.00 93.88 204 ASP A N 1
ATOM 1483 C CA . ASP A 1 204 ? -11.094 -9.264 -9.637 1.00 93.88 204 ASP A CA 1
ATOM 1484 C C . ASP A 1 204 ? -9.671 -8.855 -9.201 1.00 93.88 204 ASP A C 1
ATOM 1486 O O . ASP A 1 204 ? -9.508 -8.131 -8.214 1.00 93.88 204 ASP A O 1
ATOM 1490 N N . PRO A 1 205 ? -8.620 -9.275 -9.933 1.00 91.00 205 PRO A N 1
ATOM 1491 C CA . PRO A 1 205 ? -7.233 -9.028 -9.538 1.00 91.00 205 PRO A CA 1
ATOM 1492 C C . PRO A 1 205 ? -6.836 -7.543 -9.585 1.00 91.00 205 PRO A C 1
ATOM 1494 O O . PRO A 1 205 ? -5.739 -7.196 -9.161 1.00 91.00 205 PRO A O 1
ATOM 1497 N N . THR A 1 206 ? -7.721 -6.656 -10.057 1.00 93.06 206 THR A N 1
ATOM 1498 C CA . THR A 1 206 ? -7.505 -5.200 -10.041 1.00 93.06 206 THR A CA 1
ATOM 1499 C C . THR A 1 206 ? -7.847 -4.560 -8.688 1.00 93.06 206 THR A C 1
ATOM 1501 O O . THR A 1 206 ? -7.732 -3.340 -8.517 1.00 93.06 206 THR A O 1
ATOM 1504 N N . ARG A 1 207 ? -8.291 -5.359 -7.706 1.00 95.12 207 ARG A N 1
ATOM 1505 C CA . ARG A 1 207 ? -8.770 -4.899 -6.395 1.00 95.12 207 ARG A CA 1
ATOM 1506 C C . ARG A 1 207 ? -8.183 -5.724 -5.254 1.00 95.12 207 ARG A C 1
ATOM 1508 O O . ARG A 1 207 ? -7.806 -6.878 -5.430 1.00 95.12 207 ARG A O 1
ATOM 1515 N N . ALA A 1 208 ? -8.148 -5.141 -4.057 1.00 97.06 208 ALA A N 1
ATOM 1516 C CA . ALA A 1 208 ? -7.826 -5.865 -2.829 1.00 97.06 208 ALA A CA 1
ATOM 1517 C C . ALA A 1 208 ? -8.779 -5.510 -1.685 1.00 97.06 208 ALA A C 1
ATOM 1519 O O . ALA A 1 208 ? -9.248 -4.374 -1.561 1.00 97.06 208 ALA A O 1
ATOM 1520 N N . ASN A 1 209 ? -9.037 -6.502 -0.839 1.00 96.06 209 ASN A N 1
ATOM 1521 C CA . ASN A 1 209 ? -9.940 -6.427 0.301 1.00 96.06 209 ASN A CA 1
ATOM 1522 C C . ASN A 1 209 ? -9.125 -6.290 1.591 1.00 96.06 209 ASN A C 1
ATOM 1524 O O . ASN A 1 209 ? -8.127 -6.994 1.761 1.00 96.06 209 ASN A O 1
ATOM 1528 N N . LEU A 1 210 ? -9.546 -5.394 2.487 1.00 97.44 210 LEU A N 1
ATOM 1529 C CA . LEU A 1 210 ? -8.951 -5.224 3.816 1.00 97.44 210 LEU A CA 1
ATOM 1530 C C . LEU A 1 210 ? -9.766 -6.014 4.841 1.00 97.44 210 LEU A C 1
ATOM 1532 O O . LEU A 1 210 ? -10.980 -5.825 4.927 1.00 97.44 210 LEU A O 1
ATOM 1536 N N . THR A 1 211 ? -9.103 -6.849 5.637 1.00 97.62 211 THR A N 1
ATOM 1537 C CA . THR A 1 211 ? -9.726 -7.628 6.717 1.00 97.62 211 THR A CA 1
ATOM 1538 C C . THR A 1 211 ? -8.948 -7.488 8.014 1.00 97.62 211 THR A C 1
ATOM 1540 O O . THR A 1 211 ? -7.721 -7.472 7.977 1.00 97.62 211 THR A O 1
ATOM 1543 N N . TRP A 1 212 ? -9.644 -7.424 9.145 1.00 98.25 212 TRP A N 1
ATOM 1544 C CA . TRP A 1 212 ? -9.060 -7.444 10.491 1.00 98.25 212 TRP A CA 1
ATOM 1545 C C . TRP A 1 212 ? -10.109 -7.928 11.494 1.00 98.25 212 TRP A C 1
ATOM 1547 O O . TRP A 1 212 ? -11.296 -7.996 11.176 1.00 98.25 212 TRP A O 1
ATOM 1557 N N . THR A 1 213 ? -9.701 -8.297 12.702 1.00 98.19 213 THR A N 1
ATOM 1558 C CA . THR A 1 213 ? -10.620 -8.581 13.816 1.00 98.19 213 THR A CA 1
ATOM 1559 C C . THR A 1 213 ? -10.021 -7.988 15.086 1.00 98.19 213 THR A C 1
ATOM 1561 O O . THR A 1 213 ? -8.897 -8.371 15.428 1.00 98.19 213 THR A O 1
ATOM 1564 N N . PRO A 1 214 ? -10.708 -7.047 15.757 1.00 96.50 214 PRO A N 1
ATOM 1565 C CA . PRO A 1 214 ? -10.345 -6.618 17.106 1.00 96.50 214 PRO A CA 1
ATOM 1566 C C . PRO A 1 214 ? -10.150 -7.808 18.058 1.00 96.50 214 PRO A C 1
ATOM 1568 O O . PRO A 1 214 ? -10.694 -8.895 17.836 1.00 96.50 214 PRO A O 1
ATOM 1571 N N . ALA A 1 215 ? -9.293 -7.661 19.061 1.00 93.88 215 ALA A N 1
ATOM 1572 C CA . ALA A 1 215 ? -9.280 -8.605 20.173 1.00 93.88 215 ALA A CA 1
ATOM 1573 C C . ALA A 1 215 ? -10.407 -8.257 21.153 1.00 93.88 215 ALA A C 1
ATOM 1575 O O . ALA A 1 215 ? -10.762 -7.093 21.278 1.00 93.88 215 ALA A O 1
ATOM 1576 N N . THR A 1 216 ? -10.957 -9.279 21.807 1.00 88.44 216 THR A N 1
ATOM 1577 C CA . THR A 1 216 ? -11.931 -9.117 22.895 1.00 88.44 216 THR A CA 1
ATOM 1578 C C . THR A 1 216 ? -11.349 -8.224 23.984 1.00 88.44 216 THR A C 1
ATOM 1580 O O . THR A 1 216 ? -10.166 -8.386 24.308 1.00 88.44 216 THR A O 1
ATOM 1583 N N . ASP A 1 217 ? -12.163 -7.298 24.487 1.00 83.38 217 ASP A N 1
ATOM 1584 C CA . ASP A 1 217 ? -11.812 -6.333 25.540 1.00 83.38 217 ASP A CA 1
ATOM 1585 C C . ASP A 1 217 ? -10.540 -5.514 25.201 1.00 83.38 217 ASP A C 1
ATOM 1587 O O . ASP A 1 217 ? -9.710 -5.197 26.061 1.00 83.38 217 ASP A O 1
ATOM 1591 N N . ALA A 1 218 ? -10.290 -5.274 23.904 1.00 87.56 218 ALA A N 1
ATOM 1592 C CA . ALA A 1 218 ? -9.131 -4.528 23.431 1.00 87.56 218 ALA A CA 1
ATOM 1593 C C . ALA A 1 218 ? -9.541 -3.324 22.587 1.00 87.56 218 ALA A C 1
ATOM 1595 O O . ALA A 1 218 ? -9.931 -3.436 21.424 1.00 87.56 218 ALA A O 1
ATOM 1596 N N . ASN A 1 219 ? -9.297 -2.143 23.128 1.00 88.19 219 ASN A N 1
ATOM 1597 C CA . ASN A 1 219 ? -9.591 -0.863 22.513 1.00 88.19 219 ASN A CA 1
ATOM 1598 C C . ASN A 1 219 ? -8.323 -0.035 22.251 1.00 88.19 219 ASN A C 1
ATOM 1600 O O . ASN A 1 219 ? -7.223 -0.308 22.735 1.00 88.19 219 ASN A O 1
ATOM 1604 N N . THR A 1 220 ? -8.471 1.019 21.449 1.00 90.69 220 THR A N 1
ATOM 1605 C CA . THR A 1 220 ? -7.415 2.022 21.301 1.00 90.69 220 THR A CA 1
ATOM 1606 C C . THR A 1 220 ? -7.370 2.926 22.521 1.00 90.69 220 THR A C 1
ATOM 1608 O O . THR A 1 220 ? -8.406 3.462 22.905 1.00 90.69 220 THR A O 1
ATOM 1611 N N . GLY A 1 221 ? -6.178 3.126 23.082 1.00 78.50 221 GLY A N 1
ATOM 1612 C CA . GLY A 1 221 ? -5.981 3.968 24.258 1.00 78.50 221 GLY A CA 1
ATOM 1613 C C . GLY A 1 221 ? -6.107 5.458 23.944 1.00 78.50 221 GLY A C 1
ATOM 1614 O O . GLY A 1 221 ? -5.702 5.919 22.875 1.00 78.50 221 GLY A O 1
ATOM 1615 N N . ASP A 1 222 ? -6.614 6.229 24.902 1.00 74.06 222 ASP A N 1
ATOM 1616 C CA . ASP A 1 222 ? -6.771 7.684 24.778 1.00 74.06 222 ASP A CA 1
ATOM 1617 C C . ASP A 1 222 ? -5.435 8.436 24.663 1.00 74.06 222 ASP A C 1
ATOM 1619 O O . ASP A 1 222 ? -5.358 9.489 24.024 1.00 74.06 222 ASP A O 1
ATOM 1623 N N . THR A 1 223 ? -4.366 7.904 25.268 1.00 80.25 223 THR A N 1
ATOM 1624 C CA . THR A 1 223 ? -3.037 8.539 25.253 1.00 80.25 223 THR A CA 1
ATOM 1625 C C . THR A 1 223 ? -2.266 8.198 23.982 1.00 80.25 223 THR A C 1
ATOM 1627 O O . THR A 1 223 ? -1.688 9.079 23.343 1.00 80.25 223 THR A O 1
ATOM 1630 N N . GLU A 1 224 ? -2.243 6.921 23.610 1.00 87.00 224 GLU A N 1
ATOM 1631 C CA . GLU A 1 224 ? -1.562 6.422 22.419 1.00 87.00 224 GLU A CA 1
ATOM 1632 C C . GLU A 1 224 ? -2.311 6.818 21.141 1.00 87.00 224 GLU A C 1
ATOM 1634 O O . GLU A 1 224 ? -1.689 7.110 20.117 1.00 87.00 224 GLU A O 1
ATOM 1639 N N . GLY A 1 225 ? -3.642 6.851 21.203 1.00 90.44 225 GLY A N 1
ATOM 1640 C CA . GLY A 1 225 ? -4.521 7.122 20.080 1.00 90.44 225 GLY A CA 1
ATOM 1641 C C . GLY A 1 225 ? -4.681 5.929 19.122 1.00 90.44 225 GLY A C 1
ATOM 1642 O O . GLY A 1 225 ? -4.339 4.785 19.451 1.00 90.44 225 GLY A O 1
ATOM 1643 N N . PRO A 1 226 ? -5.202 6.181 17.906 1.00 94.12 226 PRO A N 1
ATOM 1644 C CA . PRO A 1 226 ? -5.438 5.155 16.889 1.00 94.12 226 PRO A CA 1
ATOM 1645 C C . PRO A 1 226 ? -4.178 4.351 16.552 1.00 94.12 226 PRO A C 1
ATOM 1647 O O . PRO A 1 226 ? -3.098 4.927 16.467 1.00 94.12 226 PRO A O 1
ATOM 1650 N N . SER A 1 227 ? -4.312 3.055 16.261 1.00 96.94 227 SER A N 1
ATOM 1651 C CA . SER A 1 227 ? -3.199 2.255 15.728 1.00 96.94 227 SER A CA 1
ATOM 1652 C C . SER A 1 227 ? -2.975 2.601 14.251 1.00 96.94 227 SER A C 1
ATOM 1654 O O . SER A 1 227 ? -3.879 2.447 13.425 1.00 96.94 227 SER A O 1
ATOM 1656 N N . VAL A 1 228 ? -1.795 3.123 13.908 1.00 97.00 228 VAL A N 1
ATOM 1657 C CA . VAL A 1 228 ? -1.489 3.712 12.593 1.00 97.00 228 VAL A CA 1
ATOM 1658 C C . VAL A 1 228 ? -0.565 2.808 11.786 1.00 97.00 228 VAL A C 1
ATOM 1660 O O . VAL A 1 228 ? 0.480 2.376 12.268 1.00 97.00 228 VAL A O 1
ATOM 1663 N N . PHE A 1 229 ? -0.905 2.585 10.519 1.00 97.75 229 PHE A N 1
ATOM 1664 C CA . PHE A 1 229 ? -0.192 1.709 9.600 1.00 97.75 229 PHE A CA 1
ATOM 1665 C C . PHE A 1 229 ? 0.228 2.419 8.311 1.00 97.75 229 PHE A C 1
ATOM 1667 O O . PHE A 1 229 ? -0.474 3.274 7.758 1.00 97.75 229 PHE A O 1
ATOM 1674 N N . ARG A 1 230 ? 1.370 1.975 7.784 1.00 97.31 230 ARG A N 1
ATOM 1675 C CA . ARG A 1 230 ? 1.757 2.148 6.386 1.00 97.31 230 ARG A CA 1
ATOM 1676 C C . ARG A 1 230 ? 1.206 1.005 5.557 1.00 97.31 230 ARG A C 1
ATOM 1678 O O . ARG A 1 230 ? 1.347 -0.149 5.947 1.00 97.31 230 ARG A O 1
ATOM 1685 N N . VAL A 1 231 ? 0.682 1.340 4.385 1.00 97.56 231 VAL A N 1
ATOM 1686 C CA . VAL A 1 231 ? 0.358 0.375 3.336 1.00 97.56 231 VAL A CA 1
ATOM 1687 C C . VAL A 1 231 ? 1.390 0.506 2.224 1.00 97.56 231 VAL A C 1
ATOM 1689 O O . VAL A 1 231 ? 1.475 1.555 1.579 1.00 97.56 231 VAL A O 1
ATOM 1692 N N . THR A 1 232 ? 2.151 -0.560 1.997 1.00 98.19 232 THR A N 1
ATOM 1693 C CA . THR A 1 232 ? 3.078 -0.685 0.868 1.00 98.19 232 THR A CA 1
ATOM 1694 C C . THR A 1 232 ? 2.561 -1.758 -0.084 1.00 98.19 232 THR A C 1
ATOM 1696 O O . THR A 1 232 ? 2.268 -2.874 0.348 1.00 98.19 232 THR A O 1
ATOM 1699 N N . LEU A 1 233 ? 2.447 -1.415 -1.364 1.00 97.88 233 LEU A N 1
ATOM 1700 C CA . LEU A 1 233 ? 2.242 -2.352 -2.465 1.00 97.88 233 LEU A CA 1
ATOM 1701 C C . LEU A 1 233 ? 3.611 -2.758 -3.007 1.00 97.88 233 LEU A C 1
ATOM 1703 O O . LEU A 1 233 ? 4.463 -1.893 -3.186 1.00 97.88 233 LEU A O 1
ATOM 1707 N N . ASN A 1 234 ? 3.813 -4.046 -3.254 1.00 95.94 234 ASN A N 1
ATOM 1708 C CA . ASN A 1 234 ? 5.032 -4.576 -3.850 1.00 95.94 234 ASN A CA 1
ATOM 1709 C C . ASN A 1 234 ? 4.676 -5.526 -4.988 1.00 95.94 234 ASN A C 1
ATOM 1711 O O . ASN A 1 234 ? 3.651 -6.207 -4.914 1.00 95.94 234 ASN A O 1
ATOM 1715 N N . ASP A 1 235 ? 5.552 -5.633 -5.969 1.00 94.88 235 ASP A N 1
ATOM 1716 C CA . ASP A 1 235 ? 5.542 -6.689 -6.973 1.00 94.88 235 ASP A CA 1
ATOM 1717 C C . ASP A 1 235 ? 6.768 -7.609 -6.788 1.00 94.88 235 ASP A C 1
ATOM 1719 O O . ASP A 1 235 ? 7.474 -7.566 -5.773 1.00 94.88 235 ASP A O 1
ATOM 1723 N N . THR A 1 236 ? 6.982 -8.516 -7.739 1.00 93.38 236 THR A N 1
ATOM 1724 C CA . THR A 1 236 ? 8.121 -9.454 -7.739 1.00 93.38 236 THR A CA 1
ATOM 1725 C C . THR A 1 236 ? 9.280 -8.993 -8.615 1.00 93.38 236 THR A C 1
ATOM 1727 O O . THR A 1 236 ? 10.177 -9.785 -8.919 1.00 93.38 236 THR A O 1
ATOM 1730 N N . GLY A 1 237 ? 9.234 -7.742 -9.042 1.00 91.19 237 GLY A N 1
ATOM 1731 C CA . GLY A 1 237 ? 10.166 -7.104 -9.932 1.00 91.19 237 GLY A CA 1
ATOM 1732 C C . GLY A 1 237 ? 11.558 -6.915 -9.341 1.00 91.19 237 GLY A C 1
ATOM 1733 O O . GLY A 1 237 ? 11.821 -7.103 -8.143 1.00 91.19 237 GLY A O 1
ATOM 1734 N N . SER A 1 238 ? 12.510 -6.631 -10.229 1.00 88.19 238 SER A N 1
ATOM 1735 C CA . SER A 1 238 ? 13.936 -6.571 -9.911 1.00 88.19 238 SER A CA 1
ATOM 1736 C C . SER A 1 238 ? 14.401 -5.140 -9.661 1.00 88.19 238 SER A C 1
ATOM 1738 O O . SER A 1 238 ? 14.355 -4.300 -10.547 1.00 88.19 238 SER A O 1
ATOM 1740 N N . LEU A 1 239 ? 15.070 -4.918 -8.526 1.00 92.00 239 LEU A N 1
ATOM 1741 C CA . LEU A 1 239 ? 15.719 -3.641 -8.186 1.00 92.00 239 LEU A CA 1
ATOM 1742 C C . LEU A 1 239 ? 17.009 -3.335 -8.982 1.00 92.00 239 LEU A C 1
ATOM 1744 O O . LEU A 1 239 ? 17.688 -2.333 -8.740 1.00 92.00 239 LEU A O 1
ATOM 1748 N N . ALA A 1 240 ? 17.426 -4.229 -9.884 1.00 90.38 240 ALA A N 1
ATOM 1749 C CA . ALA A 1 240 ? 18.627 -4.036 -10.692 1.00 90.38 240 ALA A CA 1
ATOM 1750 C C . ALA A 1 240 ? 18.493 -2.824 -11.626 1.00 90.38 240 ALA A C 1
ATOM 1752 O O . ALA A 1 240 ? 17.411 -2.505 -12.104 1.00 90.38 240 ALA A O 1
ATOM 1753 N N . ASN A 1 241 ? 19.621 -2.168 -11.914 1.00 88.25 241 ASN A N 1
ATOM 1754 C CA . ASN A 1 241 ? 19.706 -1.055 -12.869 1.00 88.25 241 ASN A CA 1
ATOM 1755 C C . ASN A 1 241 ? 18.748 0.120 -12.584 1.00 88.25 241 ASN A C 1
ATOM 1757 O O . ASN A 1 241 ? 18.429 0.881 -13.491 1.00 88.25 241 ASN A O 1
ATOM 1761 N N . GLY A 1 242 ? 18.339 0.296 -11.322 1.00 88.00 242 GLY A N 1
ATOM 1762 C CA . GLY A 1 242 ? 17.419 1.360 -10.915 1.00 88.00 242 GLY A CA 1
ATOM 1763 C C . GLY A 1 242 ? 15.943 0.967 -10.936 1.00 88.00 242 GLY A C 1
ATOM 1764 O O . GLY A 1 242 ? 15.114 1.855 -10.777 1.00 88.00 242 GLY A O 1
ATOM 1765 N N . GLY A 1 243 ? 15.633 -0.323 -11.103 1.00 91.12 243 GLY A N 1
ATOM 1766 C CA . GLY A 1 243 ? 14.268 -0.829 -11.006 1.00 91.12 243 GLY A CA 1
ATOM 1767 C C . GLY A 1 243 ? 13.650 -0.611 -9.630 1.00 91.12 243 GLY A C 1
ATOM 1768 O O . GLY A 1 243 ? 14.357 -0.510 -8.618 1.00 91.12 243 GLY A O 1
ATOM 1769 N N . ALA A 1 244 ? 12.328 -0.520 -9.597 1.00 93.50 244 ALA A N 1
ATOM 1770 C CA . ALA A 1 244 ? 11.563 -0.274 -8.390 1.00 93.50 244 ALA A CA 1
ATOM 1771 C C . ALA A 1 244 ? 10.395 -1.253 -8.317 1.00 93.50 244 ALA A C 1
ATOM 1773 O O . ALA A 1 244 ? 9.565 -1.260 -9.201 1.00 93.50 244 ALA A O 1
ATOM 1774 N N . ASN A 1 245 ? 10.302 -1.994 -7.215 1.00 95.19 245 ASN A N 1
ATOM 1775 C CA . ASN A 1 245 ? 9.310 -3.058 -7.034 1.00 95.19 245 ASN A CA 1
ATOM 1776 C C . ASN A 1 245 ? 8.293 -2.751 -5.923 1.00 95.19 245 ASN A C 1
ATOM 1778 O O . ASN A 1 245 ? 7.670 -3.648 -5.351 1.00 95.19 245 ASN A O 1
ATOM 1782 N N . SER A 1 246 ? 8.213 -1.489 -5.485 1.00 96.12 246 SER A N 1
ATOM 1783 C CA . SER A 1 246 ? 7.347 -1.109 -4.368 1.00 96.12 246 SER A CA 1
ATOM 1784 C C . SER A 1 246 ? 6.889 0.345 -4.398 1.00 96.12 246 SER A C 1
ATOM 1786 O O . SER A 1 246 ? 7.633 1.252 -4.770 1.00 96.12 246 SER A O 1
ATOM 1788 N N . THR A 1 247 ? 5.669 0.559 -3.904 1.00 97.56 247 THR A N 1
ATOM 1789 C CA . THR A 1 247 ? 5.019 1.865 -3.773 1.00 97.56 247 THR A CA 1
ATOM 1790 C C . THR A 1 247 ? 4.345 1.989 -2.410 1.00 97.56 247 THR A C 1
ATOM 1792 O O . THR A 1 247 ? 3.570 1.130 -1.987 1.00 97.56 247 THR A O 1
ATOM 1795 N N . ILE A 1 248 ? 4.590 3.099 -1.709 1.00 97.25 248 ILE A N 1
ATOM 1796 C CA . ILE A 1 248 ? 3.854 3.442 -0.484 1.00 97.25 248 ILE A CA 1
ATOM 1797 C C . ILE A 1 248 ? 2.530 4.097 -0.884 1.00 97.25 248 ILE A C 1
ATOM 1799 O O . ILE A 1 248 ? 2.524 5.222 -1.378 1.00 97.25 248 ILE A O 1
ATOM 1803 N N . LEU A 1 249 ? 1.408 3.421 -0.628 1.00 95.56 249 LEU A N 1
ATOM 1804 C CA . LEU A 1 249 ? 0.071 3.938 -0.945 1.00 95.56 249 LEU A CA 1
ATOM 1805 C C . LEU A 1 249 ? -0.423 4.941 0.106 1.00 95.56 249 LEU A C 1
ATOM 1807 O O . LEU A 1 249 ? -1.096 5.916 -0.212 1.00 95.56 249 LEU A O 1
ATOM 1811 N N . THR A 1 250 ? -0.097 4.703 1.379 1.00 94.81 250 THR A N 1
ATOM 1812 C CA . THR A 1 250 ? -0.378 5.622 2.491 1.00 94.81 250 THR A CA 1
ATOM 1813 C C . THR A 1 250 ? 0.515 5.301 3.690 1.00 94.81 250 THR A C 1
ATOM 1815 O O . THR A 1 250 ? 0.951 4.166 3.859 1.00 94.81 250 THR A O 1
ATOM 1818 N N . SER A 1 251 ? 0.789 6.294 4.538 1.00 95.69 251 SER A N 1
ATOM 1819 C CA . SER A 1 251 ? 1.448 6.120 5.848 1.00 95.69 251 SER A CA 1
ATOM 1820 C C . SER A 1 251 ? 0.550 6.541 7.016 1.00 95.69 251 SER A C 1
ATOM 1822 O O . SER A 1 251 ? 1.047 6.846 8.093 1.00 95.69 251 SER A O 1
ATOM 1824 N N . ASN A 1 252 ? -0.761 6.616 6.786 1.00 94.44 252 ASN A N 1
ATOM 1825 C CA . ASN A 1 252 ? -1.725 7.096 7.769 1.00 94.44 252 ASN A CA 1
ATOM 1826 C C . ASN A 1 252 ? -3.020 6.272 7.736 1.00 94.44 252 ASN A C 1
ATOM 1828 O O . ASN A 1 252 ? -4.102 6.840 7.789 1.00 94.44 252 ASN A O 1
ATOM 1832 N N . LEU A 1 253 ? -2.951 4.950 7.565 1.00 96.12 253 LEU A N 1
ATOM 1833 C CA . LEU A 1 253 ? -4.133 4.105 7.755 1.00 96.12 253 LEU A CA 1
ATOM 1834 C C . LEU A 1 253 ? -4.339 3.899 9.258 1.00 96.12 253 LEU A C 1
ATOM 1836 O O . LEU A 1 253 ? -3.492 3.296 9.900 1.00 96.12 253 LEU A O 1
ATOM 1840 N N . GLN A 1 254 ? -5.425 4.412 9.820 1.00 95.75 254 GLN A N 1
ATOM 1841 C CA . GLN A 1 254 ? -5.688 4.408 11.256 1.00 95.75 254 GLN A CA 1
ATOM 1842 C C . GLN A 1 254 ? -6.822 3.444 11.588 1.00 95.75 254 GLN A C 1
ATOM 1844 O O . GLN A 1 254 ? -7.901 3.517 11.000 1.00 95.75 254 GLN A O 1
ATOM 1849 N N . PHE A 1 255 ? -6.599 2.595 12.581 1.00 96.19 255 PHE A N 1
ATOM 1850 C CA . PHE A 1 255 ? -7.629 1.773 13.199 1.00 96.19 255 PHE A CA 1
ATOM 1851 C C . PHE A 1 255 ? -7.980 2.365 14.556 1.00 96.19 255 PHE A C 1
ATOM 1853 O O . PHE A 1 255 ? -7.098 2.639 15.369 1.00 96.19 255 PHE A O 1
ATOM 1860 N N . VAL A 1 256 ? -9.272 2.570 14.779 1.00 94.00 256 VAL A N 1
ATOM 1861 C CA . VAL A 1 256 ? -9.835 2.998 16.055 1.00 94.00 256 VAL A CA 1
ATOM 1862 C C . VAL A 1 256 ? -10.764 1.913 16.531 1.00 94.00 256 VAL A C 1
ATOM 1864 O O . VAL A 1 256 ? -11.728 1.571 15.849 1.00 94.00 256 VAL A O 1
ATOM 1867 N N . VAL A 1 257 ? -10.464 1.396 17.707 1.00 92.56 257 VAL A N 1
ATOM 1868 C CA . VAL A 1 257 ? -11.308 0.425 18.373 1.00 92.56 257 VAL A CA 1
ATOM 1869 C C . VAL A 1 257 ? -11.864 1.134 19.595 1.00 92.56 257 VAL A C 1
ATOM 1871 O O . VAL A 1 257 ? -11.115 1.488 20.499 1.00 92.56 257 VAL A O 1
ATOM 1874 N N . THR A 1 258 ? -13.143 1.486 19.543 1.0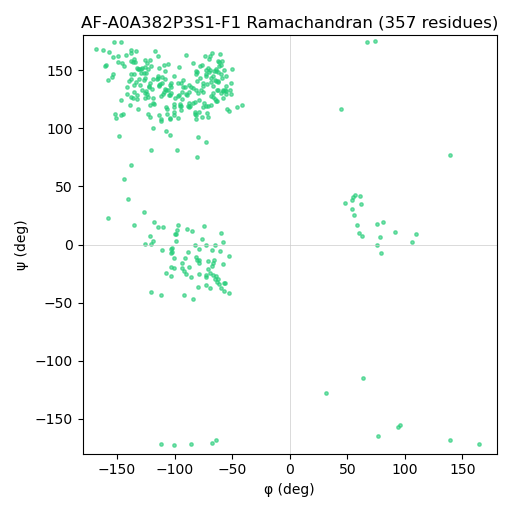0 88.31 258 THR A N 1
ATOM 1875 C CA . THR A 1 258 ? -13.829 2.160 20.645 1.00 88.31 258 THR A CA 1
ATOM 1876 C C . THR A 1 258 ? -14.307 1.114 21.623 1.00 88.31 258 THR A C 1
ATOM 1878 O O . THR A 1 258 ? -14.903 0.124 21.193 1.00 88.31 258 THR A O 1
ATOM 1881 N N . SER A 1 259 ? -14.092 1.361 22.902 1.00 82.19 259 SER A N 1
ATOM 1882 C CA . SER A 1 259 ? -14.589 0.473 23.937 1.00 82.19 259 SER A CA 1
ATOM 1883 C C . SER A 1 259 ? -16.107 0.510 24.067 1.00 82.19 259 SER A C 1
ATOM 1885 O O . SER A 1 259 ? -16.793 1.414 23.562 1.00 82.19 259 SER A O 1
ATOM 1887 N N . GLN A 1 260 ? -16.622 -0.516 24.720 1.00 78.69 260 GLN A N 1
ATOM 1888 C CA . GLN A 1 260 ? -18.014 -0.723 25.041 1.00 78.69 260 GLN A CA 1
ATOM 1889 C C . GLN A 1 260 ? -18.096 -1.208 26.483 1.00 78.69 260 GLN A C 1
ATOM 1891 O O . GLN A 1 260 ? -17.521 -2.232 26.785 1.00 78.69 260 GLN A O 1
ATOM 1896 N N . ASN A 1 261 ? -18.896 -0.521 27.305 1.00 77.06 261 ASN A N 1
ATOM 1897 C CA . ASN A 1 261 ? -19.117 -0.928 28.690 1.00 77.06 261 ASN A CA 1
ATOM 1898 C C . ASN A 1 261 ? -19.404 -2.426 28.846 1.00 77.06 261 ASN A C 1
ATOM 1900 O O . ASN A 1 261 ? -20.486 -2.885 28.439 1.00 77.06 261 ASN A O 1
ATOM 1904 N N . ASP A 1 262 ? -18.531 -3.111 29.571 1.00 77.75 262 ASP A N 1
ATOM 1905 C CA . ASP A 1 262 ? -18.742 -4.479 30.017 1.00 77.75 262 ASP A CA 1
ATOM 1906 C C . ASP A 1 262 ? -19.566 -4.567 31.309 1.00 77.75 262 ASP A C 1
ATOM 1908 O O . ASP A 1 262 ? -19.761 -3.607 32.056 1.00 77.75 262 ASP A O 1
ATOM 1912 N N . ALA A 1 263 ? -20.213 -5.716 31.512 1.00 80.19 263 ALA A N 1
ATOM 1913 C CA . ALA A 1 263 ? -21.020 -5.946 32.704 1.00 80.19 263 ALA A CA 1
ATOM 1914 C C . ALA A 1 263 ? -20.18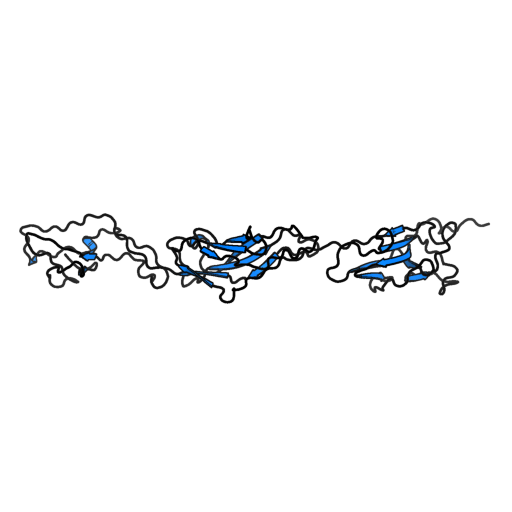7 -6.652 33.785 1.00 80.19 263 ALA A C 1
ATOM 1916 O O . ALA A 1 263 ? -19.556 -7.669 33.473 1.00 80.19 263 ALA A O 1
ATOM 1917 N N . PRO A 1 264 ? -20.327 -6.266 35.069 1.00 85.81 264 PRO A N 1
ATOM 1918 C CA . PRO A 1 264 ? -19.637 -6.949 36.150 1.00 85.81 264 PRO A CA 1
ATOM 1919 C C . PRO A 1 264 ? -20.084 -8.404 36.242 1.00 85.81 264 PRO A C 1
ATOM 1921 O O . PRO A 1 264 ? -21.276 -8.736 36.171 1.00 85.81 264 PRO A O 1
ATOM 1924 N N . VAL A 1 265 ? -19.124 -9.286 36.493 1.00 88.81 265 VAL A N 1
ATOM 1925 C CA . VAL A 1 265 ? -19.364 -10.710 36.719 1.00 88.81 265 VAL A CA 1
ATOM 1926 C C . VAL A 1 265 ? -19.323 -10.988 38.216 1.00 88.81 265 VAL A C 1
ATOM 1928 O O . VAL A 1 265 ? -18.312 -10.767 38.878 1.00 88.81 265 VAL A O 1
ATOM 1931 N N . LEU A 1 266 ? -20.430 -11.507 38.750 1.00 89.38 266 LEU A N 1
ATOM 1932 C CA . LEU A 1 266 ? -20.504 -12.034 40.112 1.00 89.38 266 LEU A CA 1
ATOM 1933 C C . LEU A 1 266 ? -20.271 -13.551 40.093 1.00 89.38 266 LEU A C 1
ATOM 1935 O O . LEU A 1 266 ? -21.051 -14.302 39.503 1.00 89.38 266 LEU A O 1
ATOM 1939 N N . GLU A 1 267 ? -19.228 -13.999 40.784 1.00 90.00 267 GLU A N 1
ATOM 1940 C CA . GLU A 1 267 ? -18.944 -15.411 41.029 1.00 90.00 267 GLU A CA 1
ATOM 1941 C C . GLU A 1 267 ? -20.085 -16.095 41.786 1.00 90.00 267 GLU A C 1
ATOM 1943 O O . GLU A 1 267 ? -20.832 -15.482 42.555 1.00 90.00 267 GLU A O 1
ATOM 1948 N N . ASN A 1 268 ? -20.207 -17.411 41.610 1.00 89.19 268 ASN A N 1
ATOM 1949 C CA . ASN A 1 268 ? -21.246 -18.178 42.290 1.00 89.19 268 ASN A CA 1
ATOM 1950 C C . ASN A 1 268 ? -20.934 -18.330 43.789 1.00 89.19 268 ASN A C 1
ATOM 1952 O O . ASN A 1 268 ? -20.321 -19.309 44.222 1.00 89.19 268 ASN A O 1
ATOM 1956 N N . ILE A 1 269 ? -21.382 -17.356 44.577 1.00 88.12 269 ILE A N 1
ATOM 1957 C CA . ILE A 1 269 ? -21.240 -17.309 46.031 1.00 88.12 269 ILE A CA 1
ATOM 1958 C C . ILE A 1 269 ? -22.563 -17.614 46.739 1.00 88.12 269 ILE A C 1
ATOM 1960 O O . ILE A 1 269 ? -23.652 -17.389 46.214 1.00 88.12 269 ILE A O 1
ATOM 1964 N N . THR A 1 270 ? -22.475 -18.093 47.981 1.00 89.44 270 THR A N 1
ATOM 1965 C CA . THR A 1 270 ? -23.629 -18.264 48.878 1.00 89.44 270 THR A CA 1
ATOM 1966 C C . THR A 1 270 ? -23.429 -17.428 50.140 1.00 89.44 270 THR A C 1
ATOM 1968 O O . THR A 1 270 ? -22.967 -17.963 51.153 1.00 89.44 270 THR A O 1
ATOM 1971 N N . PRO A 1 271 ? -23.727 -16.118 50.092 1.00 89.62 271 PRO A N 1
ATOM 1972 C CA . PRO A 1 271 ? -23.630 -15.259 51.257 1.00 89.62 271 PRO A CA 1
ATOM 1973 C C . PRO A 1 271 ? -24.598 -15.725 52.343 1.00 89.62 271 PRO A C 1
ATOM 1975 O O . PRO A 1 271 ? -25.725 -16.135 52.053 1.00 89.62 271 PRO A O 1
ATOM 1978 N N . VAL A 1 272 ? -24.165 -15.663 53.599 1.00 86.75 272 VAL A N 1
ATOM 1979 C CA . VAL A 1 272 ? -24.991 -16.036 54.750 1.00 86.75 272 VAL A CA 1
ATOM 1980 C C . VAL A 1 272 ? -25.151 -14.816 55.640 1.00 86.75 272 VAL A C 1
ATOM 1982 O O . VAL A 1 272 ? -24.167 -14.278 56.136 1.00 86.75 272 VAL A O 1
ATOM 1985 N N . LEU A 1 273 ? -26.400 -14.418 55.868 1.00 88.56 273 LEU A N 1
ATOM 1986 C CA . LEU A 1 273 ? -26.768 -13.486 56.927 1.00 88.56 273 LEU A CA 1
ATOM 1987 C C . LEU A 1 273 ? -27.196 -14.304 58.145 1.00 88.56 273 LEU A C 1
ATOM 1989 O O . LEU A 1 273 ? -28.124 -15.111 58.061 1.00 88.56 273 LEU A O 1
ATOM 1993 N N . SER A 1 274 ? -26.505 -14.120 59.266 1.00 86.25 274 SER A N 1
ATOM 1994 C CA . SER A 1 274 ? -26.805 -14.797 60.528 1.00 86.25 274 SER A CA 1
ATOM 1995 C C . SER A 1 274 ? -27.076 -13.781 61.626 1.00 86.25 274 SER A C 1
ATOM 1997 O O . SER A 1 274 ? -26.325 -12.821 61.782 1.00 86.25 274 SER A O 1
ATOM 1999 N N . VAL A 1 275 ? -28.113 -14.041 62.410 1.00 88.81 275 VAL A N 1
ATOM 2000 C CA . VAL A 1 275 ? -28.489 -13.288 63.606 1.00 88.81 275 VAL A CA 1
ATOM 2001 C C . VAL A 1 275 ? -28.786 -14.307 64.705 1.00 88.81 275 VAL A C 1
ATOM 2003 O O . VAL A 1 275 ? -29.375 -15.353 64.414 1.00 88.81 275 VAL A O 1
ATOM 2006 N N . ASP A 1 276 ? -28.365 -14.034 65.939 1.00 90.00 276 ASP A N 1
ATOM 2007 C CA . ASP A 1 276 ? -28.705 -14.895 67.077 1.00 90.00 276 ASP A CA 1
ATOM 2008 C C . ASP A 1 276 ? -30.167 -14.649 67.480 1.00 90.00 276 ASP A C 1
ATOM 2010 O O . ASP A 1 276 ? -30.624 -13.504 67.508 1.00 90.00 276 ASP A O 1
ATOM 2014 N N . GLU A 1 277 ? -30.920 -15.702 67.811 1.00 89.62 277 GLU A N 1
ATOM 2015 C CA . GLU A 1 277 ? -32.371 -15.605 68.032 1.00 89.62 277 GLU A CA 1
ATOM 2016 C C . GLU A 1 277 ? -32.754 -14.694 69.206 1.00 89.62 277 GLU A C 1
ATOM 2018 O O . GLU A 1 277 ? -33.804 -14.051 69.186 1.00 89.62 277 GLU A O 1
ATOM 2023 N N . ASP A 1 278 ? -31.874 -14.615 70.202 1.00 91.19 278 ASP A N 1
ATOM 2024 C CA . ASP A 1 278 ? -32.048 -13.813 71.410 1.00 91.19 278 ASP A CA 1
ATOM 2025 C C . ASP A 1 278 ? -31.295 -12.470 71.335 1.00 91.19 278 ASP A C 1
ATOM 2027 O O . ASP A 1 278 ? -31.204 -11.736 72.328 1.00 91.19 278 ASP A O 1
ATOM 2031 N N . GLN A 1 279 ? -30.745 -12.114 70.168 1.00 89.50 279 GLN A N 1
ATOM 2032 C CA . GLN A 1 279 ? -30.088 -10.827 69.977 1.00 89.50 279 GLN A CA 1
ATOM 2033 C C . GLN A 1 279 ? -31.111 -9.694 70.077 1.00 89.50 279 GLN A C 1
ATOM 2035 O O . GLN A 1 279 ? -32.127 -9.654 69.384 1.00 89.50 279 GLN A O 1
ATOM 2040 N N . SER A 1 280 ? -30.832 -8.713 70.936 1.00 88.00 280 SER A N 1
ATOM 2041 C CA . SER A 1 280 ? -31.678 -7.524 71.020 1.00 88.00 280 SER A CA 1
ATOM 2042 C C . SER A 1 280 ? -31.516 -6.654 69.769 1.00 88.00 280 SER A C 1
ATOM 2044 O O . SER A 1 280 ? -30.411 -6.547 69.231 1.00 88.00 280 SER A O 1
ATOM 2046 N N . LEU A 1 281 ? -32.577 -5.952 69.359 1.00 83.81 281 LEU A N 1
ATOM 2047 C CA . LEU A 1 281 ? -32.536 -5.043 68.203 1.00 83.81 281 LEU A CA 1
ATOM 2048 C C . LEU A 1 281 ? -31.394 -4.017 68.297 1.00 83.81 281 LEU A C 1
ATOM 2050 O O . LEU A 1 281 ? -30.686 -3.798 67.327 1.00 83.81 281 LEU A O 1
ATOM 2054 N N . GLY A 1 282 ? -31.149 -3.444 69.481 1.00 83.88 282 GLY A N 1
ATOM 2055 C CA . GLY A 1 282 ? -30.077 -2.458 69.682 1.00 83.88 282 GLY A CA 1
ATOM 2056 C C . GLY A 1 282 ? -28.655 -3.030 69.625 1.00 83.88 282 GLY A C 1
ATOM 2057 O O . GLY A 1 282 ? -27.698 -2.266 69.545 1.00 83.88 282 GLY A O 1
ATOM 2058 N N . SER A 1 283 ? -28.509 -4.356 69.688 1.00 88.25 283 SER A N 1
ATOM 2059 C CA . SER A 1 283 ? -27.233 -5.060 69.515 1.00 88.25 283 SER A CA 1
ATOM 2060 C C . SER A 1 283 ? -27.056 -5.660 68.121 1.00 88.25 283 SER A C 1
ATOM 2062 O O . SER A 1 283 ? -25.954 -6.107 67.816 1.00 88.25 283 SER A O 1
ATOM 2064 N N . ASN A 1 284 ? -28.107 -5.707 67.296 1.00 90.62 284 ASN A N 1
ATOM 2065 C CA . ASN A 1 284 ? -27.988 -6.115 65.903 1.00 90.62 284 ASN A CA 1
ATOM 2066 C C . ASN A 1 284 ? -27.495 -4.924 65.079 1.00 90.62 284 ASN A C 1
ATOM 2068 O O . ASN A 1 284 ? -28.206 -3.944 64.887 1.00 90.62 284 ASN A O 1
ATOM 2072 N N . THR A 1 285 ? -26.244 -4.996 64.636 1.00 90.50 285 THR A N 1
ATOM 2073 C CA . THR A 1 285 ? -25.606 -3.930 63.859 1.00 90.50 285 THR A CA 1
ATOM 2074 C C . THR A 1 285 ? -25.615 -4.192 62.358 1.00 90.50 285 THR A C 1
ATOM 2076 O O . THR A 1 285 ? -25.006 -3.399 61.641 1.00 90.50 285 THR A O 1
ATOM 2079 N N . GLY A 1 286 ? -26.240 -5.285 61.909 1.00 92.25 286 GLY A N 1
ATOM 2080 C CA . GLY A 1 286 ? -26.202 -5.766 60.531 1.00 92.25 286 GLY A CA 1
ATOM 2081 C C . GLY A 1 286 ? -24.827 -6.272 60.079 1.00 92.25 286 GLY A C 1
ATOM 2082 O O . GLY A 1 286 ? -23.820 -6.150 60.786 1.00 92.25 286 GLY A O 1
ATOM 2083 N N . THR A 1 287 ? -24.800 -6.829 58.873 1.00 92.88 287 THR A N 1
ATOM 2084 C CA . THR A 1 287 ? -23.612 -7.211 58.102 1.00 92.88 287 THR A CA 1
ATOM 2085 C C . THR A 1 287 ? -23.426 -6.206 56.974 1.00 92.88 287 THR A C 1
ATOM 2087 O O . THR A 1 287 ? -24.386 -5.891 56.276 1.00 92.88 287 THR A O 1
ATOM 2090 N N . THR A 1 288 ? -22.210 -5.694 56.776 1.00 93.81 288 THR A N 1
ATOM 2091 C CA . THR A 1 288 ? -21.947 -4.788 55.649 1.00 93.81 288 THR A CA 1
ATOM 2092 C C . THR A 1 288 ? -22.019 -5.533 54.318 1.00 93.81 288 THR A C 1
ATOM 2094 O O . THR A 1 288 ? -21.656 -6.712 54.254 1.00 93.81 288 THR A O 1
ATOM 2097 N N . ILE A 1 289 ? -22.407 -4.863 53.233 1.00 93.38 289 ILE A N 1
ATOM 2098 C CA . ILE A 1 289 ? -22.377 -5.468 51.890 1.00 93.38 289 ILE A CA 1
ATOM 2099 C C . ILE A 1 289 ? -20.957 -5.901 51.523 1.00 93.38 289 ILE A C 1
ATOM 2101 O O . ILE A 1 289 ? -20.764 -6.998 50.993 1.00 93.38 289 ILE A O 1
ATOM 2105 N N . ALA A 1 290 ? -19.947 -5.120 51.920 1.00 90.94 290 ALA A N 1
ATOM 2106 C CA . ALA A 1 290 ? -18.547 -5.499 51.764 1.00 90.94 290 ALA A CA 1
ATOM 2107 C C . ALA A 1 290 ? -18.185 -6.842 52.426 1.00 90.94 290 ALA A C 1
ATOM 2109 O O . ALA A 1 290 ? -17.300 -7.538 51.929 1.00 90.94 290 ALA A O 1
ATOM 2110 N N . ALA A 1 291 ? -18.821 -7.191 53.550 1.00 90.19 291 ALA A N 1
ATOM 2111 C CA . ALA A 1 291 ? -18.611 -8.462 54.245 1.00 90.19 291 ALA A CA 1
ATOM 2112 C C . ALA A 1 291 ? -19.495 -9.586 53.683 1.00 90.19 291 ALA A C 1
ATOM 2114 O O . ALA A 1 291 ? -19.115 -10.756 53.747 1.00 90.19 291 ALA A O 1
ATOM 2115 N N . LEU A 1 292 ? -20.658 -9.236 53.128 1.00 90.75 292 LEU A N 1
ATOM 2116 C CA . LEU A 1 292 ? -21.568 -10.171 52.475 1.00 90.75 292 LEU A CA 1
ATOM 2117 C C . LEU A 1 292 ? -20.984 -10.697 51.154 1.00 90.75 292 LEU A C 1
ATOM 2119 O O . LEU A 1 292 ? -21.131 -11.878 50.837 1.00 90.75 292 LEU A O 1
ATOM 2123 N N . ILE A 1 293 ? -20.291 -9.834 50.409 1.00 90.38 293 ILE A N 1
ATOM 2124 C CA . ILE A 1 293 ? -19.574 -10.187 49.183 1.00 90.38 293 ILE A CA 1
ATOM 2125 C C . ILE A 1 293 ? -18.100 -10.420 49.505 1.00 90.38 293 ILE A C 1
ATOM 2127 O O . ILE A 1 293 ? -17.347 -9.481 49.774 1.00 90.38 293 ILE A O 1
ATOM 2131 N N . ALA A 1 294 ? -17.666 -11.681 49.443 1.00 85.00 294 ALA A N 1
ATOM 2132 C CA . ALA A 1 294 ? -16.268 -12.032 49.664 1.00 85.00 294 ALA A CA 1
ATOM 2133 C C . ALA A 1 294 ? -15.342 -11.310 48.665 1.00 85.00 294 ALA A C 1
ATOM 2135 O O . ALA A 1 294 ? -15.694 -11.125 47.497 1.00 85.00 294 ALA A O 1
ATOM 2136 N N . ASP A 1 295 ? -14.153 -10.905 49.122 1.00 85.38 295 ASP A N 1
ATOM 2137 C CA . ASP A 1 295 ? -13.142 -10.264 48.270 1.00 85.38 295 ASP A CA 1
ATOM 2138 C C . ASP A 1 295 ? -12.859 -11.104 47.017 1.00 85.38 295 ASP A C 1
ATOM 2140 O O . ASP A 1 295 ? -12.659 -12.315 47.106 1.00 85.38 295 ASP A O 1
ATOM 2144 N N . GLY A 1 296 ? -12.847 -10.450 45.852 1.00 85.00 296 GLY A N 1
ATOM 2145 C CA . GLY A 1 296 ? -12.613 -11.099 44.559 1.00 85.00 296 GLY A CA 1
ATOM 2146 C C . GLY A 1 296 ? -13.813 -11.851 43.972 1.00 85.00 296 GLY A C 1
ATOM 2147 O O . GLY A 1 296 ? -13.650 -12.506 42.951 1.00 85.00 296 GLY A O 1
ATOM 2148 N N . SER A 1 297 ? -15.002 -11.773 44.583 1.00 88.88 297 SER A N 1
ATOM 2149 C CA . SER A 1 297 ? -16.217 -12.399 44.023 1.00 88.88 297 SER A CA 1
ATOM 2150 C C . SER A 1 297 ? -16.849 -11.593 42.889 1.00 88.88 297 SER A C 1
ATOM 2152 O O . SER A 1 297 ? -17.706 -12.120 42.194 1.00 88.88 297 SER A O 1
ATOM 2154 N N . ILE A 1 298 ? -16.479 -10.321 42.739 1.00 88.81 298 ILE A N 1
ATOM 2155 C CA . ILE A 1 298 ? -16.865 -9.493 41.597 1.00 88.81 298 ILE A CA 1
ATOM 2156 C C . ILE A 1 298 ? -15.606 -9.263 40.774 1.00 88.81 298 ILE A C 1
ATOM 2158 O O . ILE A 1 298 ? -14.573 -8.866 41.322 1.00 88.81 298 ILE A O 1
ATOM 2162 N N . THR A 1 299 ? -15.709 -9.513 39.479 1.00 85.81 299 THR A N 1
ATOM 2163 C CA . THR A 1 299 ? -14.703 -9.142 38.487 1.00 85.81 299 THR A CA 1
ATOM 2164 C C . THR A 1 299 ? -15.337 -8.192 37.488 1.00 85.81 299 THR A C 1
ATOM 2166 O O . THR A 1 299 ? -16.492 -8.393 37.118 1.00 85.81 299 THR A O 1
ATOM 2169 N N . GLU A 1 300 ? -14.573 -7.204 37.051 1.00 81.31 300 GLU A N 1
ATOM 2170 C CA . GLU A 1 300 ? -14.944 -6.281 35.984 1.00 81.31 300 GLU A CA 1
ATOM 2171 C C . GLU A 1 300 ? -13.912 -6.439 34.867 1.00 81.31 300 GLU A C 1
ATOM 2173 O O . GLU A 1 300 ? -12.716 -6.593 35.160 1.00 81.31 300 GLU A O 1
ATOM 2178 N N . ALA A 1 301 ? -14.383 -6.533 33.624 1.00 76.12 301 ALA A N 1
ATOM 2179 C CA . ALA A 1 301 ? -13.486 -6.489 32.475 1.00 76.12 301 ALA A CA 1
ATOM 2180 C C . ALA A 1 301 ? -12.999 -5.047 32.295 1.00 76.12 301 ALA A C 1
ATOM 2182 O O . ALA A 1 301 ? -13.513 -4.133 32.926 1.00 76.12 301 ALA A O 1
ATOM 2183 N N . LYS A 1 302 ? -11.915 -4.857 31.545 1.00 69.25 302 LYS A N 1
ATOM 2184 C CA . LYS A 1 302 ? -11.293 -3.541 31.467 1.00 69.25 302 LYS A CA 1
ATOM 2185 C C . LYS A 1 302 ? -11.936 -2.714 30.348 1.00 69.25 302 LYS A C 1
ATOM 2187 O O . LYS A 1 302 ? -11.715 -3.059 29.192 1.00 69.25 302 LYS A O 1
ATOM 2192 N N . ASP A 1 303 ? -12.555 -1.584 30.669 1.00 68.69 303 ASP A N 1
ATOM 2193 C CA . ASP A 1 303 ? -12.982 -0.563 29.714 1.00 68.69 303 ASP A CA 1
ATOM 2194 C C . ASP A 1 303 ? -11.879 0.503 29.572 1.00 68.69 303 ASP A C 1
ATOM 2196 O O . ASP A 1 303 ? -11.214 0.888 30.534 1.00 68.69 303 ASP A O 1
ATOM 2200 N N . ALA A 1 304 ? -11.624 1.035 28.372 1.00 54.91 304 ALA A N 1
ATOM 2201 C CA . ALA A 1 304 ? -10.590 2.076 28.239 1.00 54.91 304 ALA A CA 1
ATOM 2202 C C . ALA A 1 304 ? -10.937 3.305 27.377 1.00 54.91 304 ALA A C 1
ATOM 2204 O O . ALA A 1 304 ? -10.019 4.048 27.029 1.00 54.91 304 ALA A O 1
ATOM 2205 N N . VAL A 1 305 ? -12.224 3.556 27.072 1.00 52.59 305 VAL A N 1
ATOM 2206 C CA . VAL A 1 305 ? -12.784 4.810 26.492 1.00 52.59 305 VAL A CA 1
ATOM 2207 C C . VAL A 1 305 ? -14.305 4.970 26.761 1.00 52.59 305 VAL A C 1
ATOM 2209 O O . VAL A 1 305 ? -15.113 4.050 26.643 1.00 52.59 305 VAL A O 1
ATOM 2212 N N . ASN A 1 306 ? -14.752 6.198 27.027 1.00 45.09 306 ASN A N 1
ATOM 2213 C CA . ASN A 1 306 ? -16.164 6.540 27.259 1.00 45.09 306 ASN A CA 1
ATOM 2214 C C . ASN A 1 306 ? -17.111 6.137 26.089 1.00 45.09 306 ASN A C 1
ATOM 2216 O O . ASN A 1 306 ? -16.838 6.522 24.943 1.00 45.09 306 ASN A O 1
ATOM 2220 N N . PRO A 1 307 ? -18.276 5.493 26.342 1.00 48.94 307 PRO A N 1
ATOM 2221 C CA . PRO A 1 307 ? -18.843 5.128 27.646 1.00 48.94 307 PRO A CA 1
ATOM 2222 C C . PRO A 1 307 ? -18.220 3.838 28.180 1.00 48.94 307 PRO A C 1
ATOM 2224 O O . PRO A 1 307 ? -18.444 2.779 27.603 1.00 48.94 307 PRO A O 1
ATOM 2227 N N . GLY A 1 308 ? -17.438 3.997 29.248 1.00 52.72 308 GLY A N 1
ATOM 2228 C CA . GLY A 1 308 ? -16.419 3.073 29.746 1.00 52.72 308 GLY A CA 1
ATOM 2229 C C . GLY A 1 308 ? -15.211 3.906 30.186 1.00 52.72 308 GLY A C 1
ATOM 2230 O O . GLY A 1 308 ? -14.302 4.177 29.402 1.00 52.72 308 GLY A O 1
ATOM 2231 N N . LEU A 1 309 ? -15.296 4.545 31.348 1.00 50.62 309 LEU A N 1
ATOM 2232 C CA . LEU A 1 309 ? -14.155 5.314 31.861 1.00 50.62 309 LEU A CA 1
ATOM 2233 C C . LEU A 1 309 ? -13.218 4.307 32.530 1.00 50.62 309 LEU A C 1
ATOM 2235 O O . LEU A 1 309 ? -13.688 3.383 33.163 1.00 50.62 309 LEU A O 1
ATOM 2239 N N . ASP A 1 310 ? -11.910 4.544 32.530 1.00 50.78 310 ASP A N 1
ATOM 2240 C CA . ASP A 1 310 ? -10.940 3.776 33.334 1.00 50.78 310 ASP A CA 1
ATOM 2241 C C . ASP A 1 310 ? -11.221 3.803 34.862 1.00 50.78 310 ASP A C 1
ATOM 2243 O O . ASP A 1 310 ? -10.446 3.274 35.665 1.00 50.78 310 ASP A O 1
ATOM 2247 N N . ASP A 1 311 ? -12.312 4.458 35.279 1.00 52.47 311 ASP A N 1
ATOM 2248 C CA . ASP A 1 311 ? -12.844 4.501 36.632 1.00 52.47 311 ASP A CA 1
ATOM 2249 C C . ASP A 1 311 ? -13.888 3.409 36.951 1.00 52.47 311 ASP A C 1
ATOM 2251 O O . ASP A 1 311 ? -14.157 3.210 38.141 1.00 52.47 311 ASP A O 1
ATOM 2255 N N . ASP A 1 312 ? -14.407 2.662 35.965 1.00 55.97 312 ASP A N 1
ATOM 2256 C CA . ASP A 1 312 ? -15.278 1.494 36.186 1.00 55.97 312 ASP A CA 1
ATOM 2257 C C . ASP A 1 312 ? -14.517 0.152 36.226 1.00 55.97 312 ASP A C 1
ATOM 2259 O O . ASP A 1 312 ? -14.991 -0.772 36.880 1.00 55.97 312 ASP A O 1
ATOM 2263 N N . ASP A 1 313 ? -13.263 0.104 35.756 1.00 63.34 313 ASP A N 1
ATOM 2264 C CA . ASP A 1 313 ? -12.302 -1.020 35.849 1.00 63.34 313 ASP A CA 1
ATOM 2265 C C . ASP A 1 313 ? -12.056 -1.587 37.266 1.00 63.34 313 ASP A C 1
ATOM 2267 O O . ASP A 1 313 ? -11.340 -2.579 37.459 1.00 63.34 313 ASP A O 1
ATOM 2271 N N . THR A 1 314 ? -12.557 -0.915 38.304 1.00 72.50 314 THR A N 1
ATOM 2272 C CA . THR A 1 314 ? -12.407 -1.348 39.693 1.00 72.50 314 THR A CA 1
ATOM 2273 C C . THR A 1 314 ? -13.691 -2.022 40.165 1.00 72.50 314 THR A C 1
ATOM 2275 O O . THR A 1 314 ? -14.686 -1.329 40.372 1.00 72.50 314 THR A O 1
ATOM 2278 N N . PRO A 1 315 ? -13.674 -3.339 40.460 1.00 78.75 315 PRO A N 1
ATOM 2279 C CA . PRO A 1 315 ? -14.839 -4.029 40.997 1.00 78.75 315 PRO A CA 1
ATOM 2280 C C . PRO A 1 315 ? -15.398 -3.324 42.237 1.00 78.75 315 PRO A C 1
ATOM 2282 O O . PRO A 1 315 ? -14.755 -3.275 43.291 1.00 78.75 315 PRO A O 1
ATOM 2285 N N . VAL A 1 316 ? -16.618 -2.798 42.124 1.00 83.44 316 VAL A N 1
ATOM 2286 C CA . VAL A 1 316 ? -17.322 -2.158 43.239 1.00 83.44 316 VAL A CA 1
ATOM 2287 C C . VAL A 1 316 ? -18.152 -3.202 43.973 1.00 83.44 316 VAL A C 1
ATOM 2289 O O . VAL A 1 316 ? -18.950 -3.927 43.380 1.00 83.44 316 VAL A O 1
ATOM 2292 N N . LYS A 1 317 ? -18.006 -3.263 45.299 1.00 87.88 317 LYS A N 1
ATOM 2293 C CA . LYS A 1 317 ? -18.839 -4.124 46.144 1.00 87.88 317 LYS A CA 1
ATOM 2294 C C . LYS A 1 317 ? -20.192 -3.481 46.426 1.00 87.88 317 LYS A C 1
ATOM 2296 O O . LYS A 1 317 ? -20.448 -3.029 47.532 1.00 87.88 317 LYS A O 1
ATOM 2301 N N . ALA A 1 318 ? -21.065 -3.488 45.432 1.00 90.69 318 ALA A N 1
ATOM 2302 C CA . ALA A 1 318 ? -22.444 -3.041 45.567 1.00 90.69 318 ALA A CA 1
ATOM 2303 C C . ALA A 1 318 ? -23.413 -4.151 45.148 1.00 90.69 318 ALA A C 1
ATOM 2305 O O . ALA A 1 318 ? -23.065 -5.049 44.377 1.00 90.69 318 ALA A O 1
ATOM 2306 N N . ILE A 1 319 ? -24.645 -4.096 45.651 1.00 92.19 319 ILE A N 1
ATOM 2307 C CA . ILE A 1 319 ? -25.711 -5.021 45.258 1.00 92.19 319 ILE A CA 1
ATOM 2308 C C . ILE A 1 319 ? -26.979 -4.294 44.849 1.00 92.19 319 ILE A C 1
ATOM 2310 O O . ILE A 1 319 ? -27.319 -3.235 45.369 1.00 92.19 319 ILE A O 1
ATOM 2314 N N . ALA A 1 320 ? -27.737 -4.946 43.971 1.00 94.75 320 ALA A N 1
ATOM 2315 C CA . ALA A 1 320 ? -29.138 -4.646 43.740 1.00 94.75 320 ALA A CA 1
ATOM 2316 C C . ALA A 1 320 ? -30.000 -5.758 44.353 1.00 94.75 320 ALA A C 1
ATOM 2318 O O . ALA A 1 320 ? -30.010 -6.892 43.868 1.00 94.75 320 ALA A O 1
ATOM 2319 N N . ILE A 1 321 ? -30.763 -5.447 45.400 1.00 93.94 321 ILE A N 1
ATOM 2320 C CA . ILE A 1 321 ? -31.756 -6.376 45.945 1.00 93.94 321 ILE A CA 1
ATOM 2321 C C . ILE A 1 321 ? -32.963 -6.370 45.011 1.00 93.94 321 ILE A C 1
ATOM 2323 O O . ILE A 1 321 ? -33.696 -5.387 44.930 1.00 93.94 321 ILE A O 1
ATOM 2327 N N . THR A 1 322 ? -33.166 -7.474 44.296 1.00 95.12 322 THR A N 1
ATOM 2328 C CA . THR A 1 322 ? -34.241 -7.621 43.297 1.00 95.12 322 THR A CA 1
ATOM 2329 C C . THR A 1 322 ? -35.521 -8.216 43.881 1.00 95.12 322 THR A C 1
ATOM 2331 O O . THR A 1 322 ? -36.610 -8.033 43.338 1.00 95.12 322 THR A O 1
ATOM 2334 N N . SER A 1 323 ? -35.411 -8.943 44.993 1.00 93.25 323 SER A N 1
ATOM 2335 C CA . SER A 1 323 ? -36.544 -9.501 45.729 1.00 93.25 323 SER A CA 1
ATOM 2336 C C . SER A 1 323 ? -36.144 -9.823 47.169 1.00 93.25 323 SER A C 1
ATOM 2338 O O . SER A 1 323 ? -34.976 -10.079 47.452 1.00 93.25 323 SER A O 1
ATOM 2340 N N . ALA A 1 324 ? -37.119 -9.827 48.076 1.00 91.25 324 ALA A N 1
ATOM 2341 C CA . ALA A 1 324 ? -36.945 -10.270 49.453 1.00 91.25 324 ALA A CA 1
ATOM 2342 C C . ALA A 1 324 ? -38.178 -11.068 49.893 1.00 91.25 324 ALA A C 1
ATOM 2344 O O . ALA A 1 324 ? -39.311 -10.727 49.547 1.00 91.25 324 ALA A O 1
ATOM 2345 N N . SER A 1 325 ? -37.964 -12.141 50.652 1.00 89.94 325 SER A N 1
ATOM 2346 C CA . SER A 1 325 ? -39.035 -12.966 51.211 1.00 89.94 325 SER A CA 1
ATOM 2347 C C . SER A 1 325 ? -38.624 -13.467 52.588 1.00 89.94 325 SER A C 1
ATOM 2349 O O . SER A 1 325 ? -37.737 -14.308 52.705 1.00 89.94 325 SER A O 1
ATOM 2351 N N . VAL A 1 326 ? -39.304 -12.984 53.626 1.00 88.94 326 VAL A N 1
ATOM 2352 C CA . VAL A 1 326 ? -39.087 -13.383 55.021 1.00 88.94 326 VAL A CA 1
ATOM 2353 C C . VAL A 1 326 ? -40.423 -13.742 55.667 1.00 88.94 326 VAL A C 1
ATOM 2355 O O . VAL A 1 326 ? -41.426 -13.068 55.446 1.00 88.94 326 VAL A O 1
ATOM 2358 N N . SER A 1 327 ? -40.464 -14.831 56.438 1.00 89.69 327 SER A N 1
ATOM 2359 C CA . SER A 1 327 ? -41.698 -15.304 57.087 1.00 89.69 327 SER A CA 1
ATOM 2360 C C . SER A 1 327 ? -41.806 -14.926 58.565 1.00 89.69 327 SER A C 1
ATOM 2362 O O . SER A 1 327 ? -42.901 -14.971 59.115 1.00 89.69 327 SER A O 1
ATOM 2364 N N . ASN A 1 328 ? -40.688 -14.598 59.221 1.00 86.62 328 ASN A N 1
ATOM 2365 C CA . ASN A 1 328 ? -40.614 -14.384 60.670 1.00 86.62 328 ASN A CA 1
ATOM 2366 C C . ASN A 1 328 ? -39.739 -13.169 61.010 1.00 86.62 328 ASN A C 1
ATOM 2368 O O . ASN A 1 328 ? -38.652 -13.319 61.556 1.00 86.62 328 ASN A O 1
ATOM 2372 N N . GLY A 1 329 ? -40.215 -11.972 60.668 1.00 87.88 329 GLY A N 1
ATOM 2373 C CA . GLY A 1 329 ? -39.520 -10.711 60.927 1.00 87.88 329 GLY A CA 1
ATOM 2374 C C . GLY A 1 329 ? -39.618 -9.748 59.748 1.00 87.88 329 GLY A C 1
ATOM 2375 O O . GLY A 1 329 ? -40.394 -9.976 58.818 1.00 87.88 329 GLY A O 1
ATOM 2376 N N . THR A 1 330 ? -38.811 -8.694 59.798 1.00 88.94 330 THR A N 1
ATOM 2377 C CA . THR A 1 330 ? -38.637 -7.719 58.717 1.00 88.94 330 THR A CA 1
ATOM 2378 C C . THR A 1 330 ? -37.212 -7.845 58.195 1.00 88.94 330 THR A C 1
ATOM 2380 O O . THR A 1 330 ? -36.287 -7.994 58.989 1.00 88.94 330 THR A O 1
ATOM 2383 N N . PHE A 1 331 ? -37.036 -7.817 56.875 1.00 92.06 331 PHE A N 1
ATOM 2384 C CA . PHE A 1 331 ? -35.712 -7.665 56.280 1.00 92.06 331 PHE A CA 1
ATOM 2385 C C . PHE A 1 331 ? -35.424 -6.169 56.179 1.00 92.06 331 PHE A C 1
ATOM 2387 O O . PHE A 1 331 ? -36.214 -5.450 55.564 1.00 92.06 331 PHE A O 1
ATOM 2394 N N . GLU A 1 332 ? -34.370 -5.699 56.837 1.00 93.50 332 GLU A N 1
ATOM 2395 C CA . GLU A 1 332 ? -34.062 -4.275 56.986 1.00 93.50 332 GLU A CA 1
ATOM 2396 C C . GLU A 1 332 ? -32.681 -3.965 56.405 1.00 93.50 332 GLU A C 1
ATOM 2398 O O . GLU A 1 332 ? -31.858 -4.858 56.243 1.00 93.50 332 GLU A O 1
ATOM 2403 N N . PHE A 1 333 ? -32.441 -2.703 56.072 1.00 95.44 333 PHE A N 1
ATOM 2404 C CA . PHE A 1 333 ? -31.146 -2.205 55.626 1.00 95.44 333 PHE A CA 1
ATOM 2405 C C . PHE A 1 333 ? -30.821 -0.881 56.318 1.00 95.44 333 PHE A C 1
ATOM 2407 O O . PHE A 1 333 ? -31.723 -0.197 56.797 1.00 95.44 333 PHE A O 1
ATOM 2414 N N . SER A 1 334 ? -29.549 -0.503 56.360 1.00 95.50 334 SER A N 1
ATOM 2415 C CA . SER A 1 334 ? -29.084 0.788 56.874 1.00 95.50 334 SER A CA 1
ATOM 2416 C C . SER A 1 334 ? -28.099 1.400 55.888 1.00 95.50 334 SER A C 1
ATOM 2418 O O . SER A 1 334 ? -27.140 0.730 55.501 1.00 95.50 334 SER A O 1
ATOM 2420 N N . HIS A 1 335 ? -28.341 2.661 55.516 1.00 95.12 335 HIS A N 1
ATOM 2421 C CA . HIS A 1 335 ? -27.460 3.408 54.623 1.00 95.12 335 HIS A CA 1
ATOM 2422 C C . HIS A 1 335 ? -26.359 4.106 55.427 1.00 95.12 335 HIS A C 1
ATOM 2424 O O . HIS A 1 335 ? -26.686 4.866 56.344 1.00 95.12 335 HIS A O 1
ATOM 2430 N N . ASP A 1 336 ? -25.083 3.832 55.149 1.00 88.81 336 ASP A N 1
ATOM 2431 C CA . ASP A 1 336 ? -23.923 4.479 55.797 1.00 88.81 336 ASP A CA 1
ATOM 2432 C C . ASP A 1 336 ? -23.968 4.561 57.343 1.00 88.81 336 ASP A C 1
ATOM 2434 O O . ASP A 1 336 ? -23.527 5.527 57.977 1.00 88.81 336 ASP A O 1
ATOM 2438 N N . GLY A 1 337 ? -24.527 3.538 57.999 1.00 85.19 337 GLY A N 1
ATOM 2439 C CA . GLY A 1 337 ? -24.676 3.508 59.460 1.00 85.19 337 GLY A CA 1
ATOM 2440 C C . GLY A 1 337 ? -25.809 4.385 60.009 1.00 85.19 337 GLY A C 1
ATOM 2441 O O . GLY A 1 337 ? -25.834 4.684 61.207 1.00 85.19 337 GLY A O 1
ATOM 2442 N N . GLY A 1 338 ? -26.746 4.785 59.150 1.00 91.12 338 GLY A N 1
ATOM 2443 C CA . GLY A 1 338 ? -28.017 5.399 59.510 1.00 91.12 338 GLY A CA 1
ATOM 2444 C C . GLY A 1 338 ? -28.978 4.443 60.227 1.00 91.12 338 GLY A C 1
ATOM 2445 O O . GLY A 1 338 ? -28.630 3.331 60.632 1.00 91.12 338 GLY A O 1
ATOM 2446 N N . ALA A 1 339 ? -30.222 4.887 60.408 1.00 92.88 339 ALA A N 1
ATOM 2447 C CA . ALA A 1 339 ? -31.263 4.038 60.980 1.00 92.88 339 ALA A CA 1
ATOM 2448 C C . ALA A 1 339 ? -31.594 2.867 60.043 1.00 92.88 339 ALA A C 1
ATOM 2450 O O . ALA A 1 339 ? -31.496 3.004 58.826 1.00 92.88 339 ALA A O 1
ATOM 2451 N N . PHE A 1 340 ? -31.997 1.736 60.623 1.00 94.25 340 PHE A N 1
ATOM 2452 C CA . PHE A 1 340 ? -32.494 0.610 59.842 1.00 94.25 340 PHE A CA 1
ATOM 2453 C C . PHE A 1 340 ? -33.913 0.884 59.333 1.00 94.25 340 PHE A C 1
ATOM 2455 O O . PHE A 1 340 ? -34.770 1.371 60.076 1.00 94.25 340 PHE A O 1
ATOM 2462 N N . GLU A 1 341 ? -34.147 0.554 58.067 1.00 95.19 341 GLU A N 1
ATOM 2463 C CA . GLU A 1 341 ? -35.416 0.702 57.362 1.00 95.19 341 GLU A CA 1
ATOM 2464 C C . GLU A 1 341 ? -35.794 -0.610 56.669 1.00 95.19 341 GLU A C 1
ATOM 2466 O O . GLU A 1 341 ? -34.934 -1.390 56.273 1.00 95.19 341 GLU A O 1
ATOM 2471 N N . ALA A 1 342 ? -37.091 -0.875 56.501 1.00 94.00 342 ALA A N 1
ATOM 2472 C CA . ALA A 1 342 ? -37.549 -2.091 55.834 1.00 94.00 342 ALA A CA 1
ATOM 2473 C C . ALA A 1 342 ? -37.165 -2.098 54.345 1.00 94.00 342 ALA A C 1
ATOM 2475 O O . ALA A 1 342 ? -37.386 -1.118 53.632 1.00 94.00 342 ALA A O 1
ATOM 2476 N N . VAL A 1 343 ? -36.675 -3.235 53.849 1.00 95.50 343 VAL A N 1
ATOM 2477 C CA . VAL A 1 343 ? -36.399 -3.440 52.424 1.00 95.50 343 VAL A CA 1
ATOM 2478 C C . VAL A 1 343 ? -37.717 -3.474 51.648 1.00 95.50 343 VAL A C 1
ATOM 2480 O O . VAL A 1 343 ? -38.569 -4.339 51.867 1.00 95.50 343 VAL A O 1
ATOM 2483 N N . VAL A 1 344 ? -37.873 -2.545 50.702 1.00 92.50 344 VAL A N 1
ATOM 2484 C CA . VAL A 1 344 ? -39.035 -2.457 49.806 1.00 92.50 344 VAL A CA 1
ATOM 2485 C C . VAL A 1 344 ? -38.562 -2.560 48.361 1.00 92.50 344 VAL A C 1
ATOM 2487 O O . VAL A 1 344 ? -37.930 -1.648 47.838 1.00 92.50 344 VAL A O 1
ATOM 2490 N N . VAL A 1 345 ? -38.884 -3.680 47.714 1.00 95.69 345 VAL A N 1
ATOM 2491 C CA . VAL A 1 345 ? -38.482 -3.993 46.333 1.00 95.69 345 VAL A CA 1
ATOM 2492 C C . VAL A 1 345 ? -39.653 -4.586 45.550 1.00 95.69 345 VAL A C 1
ATOM 2494 O O . VAL A 1 345 ? -40.608 -5.114 46.124 1.00 95.69 345 VAL A O 1
ATOM 2497 N N . SER A 1 346 ? -39.604 -4.487 44.225 1.00 92.38 346 SER A N 1
ATOM 2498 C CA . SER A 1 346 ? -40.615 -5.030 43.317 1.00 92.38 346 SER A CA 1
ATOM 2499 C C . SER A 1 346 ? -39.981 -5.500 42.009 1.00 92.38 346 SER A C 1
ATOM 2501 O O . SER A 1 346 ? -38.817 -5.228 41.737 1.00 92.38 346 SER A O 1
ATOM 2503 N N . ALA A 1 347 ? -40.777 -6.130 41.140 1.00 90.44 347 ALA A N 1
ATOM 2504 C CA . ALA A 1 347 ? -40.318 -6.561 39.818 1.00 90.44 347 ALA A CA 1
ATOM 2505 C C . ALA A 1 347 ? -39.779 -5.417 38.930 1.00 90.44 347 ALA A C 1
ATOM 2507 O O . ALA A 1 347 ? -39.114 -5.689 37.937 1.00 90.44 347 ALA A O 1
ATOM 2508 N N . THR A 1 348 ? -40.075 -4.154 39.258 1.00 93.19 348 THR A N 1
ATOM 2509 C CA . THR A 1 348 ? -39.607 -2.971 38.516 1.00 93.19 348 THR A CA 1
ATOM 2510 C C . THR A 1 348 ? -38.797 -2.001 39.377 1.00 93.19 348 THR A C 1
ATOM 2512 O O . THR A 1 348 ? -38.515 -0.893 38.929 1.00 93.19 348 THR A O 1
ATOM 2515 N N . GLN A 1 349 ? -38.474 -2.362 40.622 1.00 94.62 349 GLN A N 1
ATOM 2516 C CA . GLN A 1 349 ? -37.738 -1.497 41.542 1.00 94.62 349 GLN A CA 1
ATOM 2517 C C . GLN A 1 349 ? -36.842 -2.339 42.446 1.00 94.62 349 GLN A C 1
ATOM 2519 O O . GLN A 1 349 ? -37.341 -3.044 43.323 1.00 94.62 349 GLN A O 1
ATOM 2524 N N . SER A 1 350 ? -35.535 -2.218 42.246 1.00 96.81 350 SER A N 1
ATOM 2525 C CA . SER A 1 350 ? -34.522 -2.792 43.131 1.00 96.81 350 SER A CA 1
ATOM 2526 C C . SER A 1 350 ? -34.041 -1.746 44.136 1.00 96.81 350 SER A C 1
ATOM 2528 O O . SER A 1 350 ? -34.062 -0.549 43.843 1.00 96.81 350 SER A O 1
ATOM 2530 N N . LEU A 1 351 ? -33.585 -2.203 45.301 1.00 95.94 351 LEU A N 1
ATOM 2531 C CA . LEU A 1 351 ? -32.852 -1.376 46.260 1.00 95.94 351 LEU A CA 1
ATOM 2532 C C . LEU A 1 351 ? -31.356 -1.540 45.989 1.00 95.94 351 LEU A C 1
ATOM 2534 O O . LEU A 1 351 ? -30.876 -2.673 45.948 1.00 95.94 351 LEU A O 1
ATOM 2538 N N . LEU A 1 352 ? -30.653 -0.430 45.776 1.00 95.88 352 LEU A N 1
ATOM 2539 C CA . LEU A 1 352 ? -29.204 -0.419 45.590 1.00 95.88 352 LEU A CA 1
ATOM 2540 C C . LEU A 1 352 ? -28.540 -0.166 46.935 1.00 95.88 352 LEU A C 1
ATOM 2542 O O . LEU A 1 352 ? -28.957 0.756 47.633 1.00 95.88 352 LEU A O 1
ATOM 2546 N N . LEU A 1 353 ? -27.548 -0.985 47.267 1.00 95.12 353 LEU A N 1
ATOM 2547 C CA . LEU A 1 353 ? -26.730 -0.830 48.462 1.00 95.12 353 LEU A CA 1
ATOM 2548 C C . LEU A 1 353 ? -25.254 -0.861 48.071 1.00 95.12 353 LEU A C 1
ATOM 2550 O O . LEU A 1 353 ? -24.854 -1.729 47.287 1.00 95.12 353 LEU A O 1
ATOM 2554 N N . ASP A 1 354 ? -24.480 0.082 48.593 1.00 94.31 354 ASP A N 1
ATOM 2555 C CA . ASP A 1 354 ? -23.030 0.148 48.409 1.00 94.31 354 ASP A CA 1
ATOM 2556 C C . ASP A 1 354 ? -22.282 -0.699 49.448 1.00 94.31 354 ASP A C 1
ATOM 2558 O O . ASP A 1 354 ? -22.882 -1.487 50.177 1.00 94.31 354 ASP A O 1
ATOM 2562 N N . ASP A 1 355 ? -20.956 -0.590 49.488 1.00 92.88 355 ASP A N 1
ATOM 2563 C CA . ASP A 1 355 ? -20.097 -1.441 50.301 1.00 92.88 355 ASP A CA 1
ATOM 2564 C C . ASP A 1 355 ? -20.166 -1.125 51.808 1.00 92.88 355 ASP A C 1
ATOM 2566 O O . ASP A 1 355 ? -19.932 -2.023 52.635 1.00 92.88 355 ASP A O 1
ATOM 2570 N N . THR A 1 356 ? -20.514 0.114 52.170 1.00 93.81 356 THR A N 1
ATOM 2571 C CA . THR A 1 356 ? -20.640 0.601 53.552 1.00 93.81 356 THR A CA 1
ATOM 2572 C C . THR A 1 356 ? -22.024 0.375 54.150 1.00 93.81 356 THR A C 1
ATOM 2574 O O . THR A 1 356 ? -22.157 0.309 55.383 1.00 93.81 356 THR A O 1
ATOM 2577 N N . ASP A 1 357 ? -23.024 0.163 53.302 1.00 96.25 357 ASP A N 1
ATOM 2578 C CA . ASP A 1 357 ? -24.377 -0.216 53.687 1.00 96.25 357 ASP A CA 1
ATOM 2579 C C . ASP A 1 357 ? -24.462 -1.558 54.408 1.00 96.25 357 ASP A C 1
ATOM 2581 O O . ASP A 1 357 ? -23.590 -2.426 54.296 1.00 96.25 357 ASP A O 1
ATOM 2585 N N . LYS A 1 358 ? -25.547 -1.740 55.170 1.00 94.25 358 LYS A N 1
ATOM 2586 C CA . LYS A 1 358 ? -25.764 -2.936 55.993 1.00 94.25 358 LYS A CA 1
ATOM 2587 C C . LYS A 1 358 ? -27.121 -3.578 55.776 1.00 94.25 358 LYS A C 1
ATOM 2589 O O . LYS A 1 358 ? -28.105 -2.870 55.577 1.00 94.25 358 LYS A O 1
ATOM 2594 N N . LEU A 1 359 ? -27.147 -4.903 55.919 1.00 93.12 359 LEU A N 1
ATOM 2595 C CA . LEU A 1 359 ? -28.328 -5.773 55.992 1.00 93.12 359 LEU A CA 1
ATOM 2596 C C . LEU A 1 359 ? -28.417 -6.486 57.342 1.00 93.12 359 LEU A C 1
ATOM 2598 O O . LEU A 1 359 ? -27.347 -6.793 57.915 1.00 93.12 359 LEU A O 1
#

Mean predicted aligned error: 11.18 Å

Foldseek 3Di:
DDPDDPLPPDQFAKKWWADFAFAQWFKWKAPVVPDIDGPPDHHLAWTAIDGPNMDIDTGGHPQDFFWRADPPVSFGIKIWGFRQDDDCPFPPDNPDRDDGRGTHRNPDEDDPDRTHPDMDTDIDGGDGFFAEKDKAQPPCPPLEDEDAQQDAKDKDWQSIAQTGSVQPVNNPPWDKAKDKAWDFFDDQVQQFPFGWGWDQDPVHNRGIMIMTHGHHLHWTAPVRGWGWIWMKMFTPGDPPPNHDGIDTNDRGNTYGHAYDFDDKAAAPDDFDWDDDPPDDPVRCQFDFLLRSRDPPRIAGRQHRHPVGHSVPNDGWSKDWAADDDDDPDFDWKAAQSHDIDGADHDNVGTDIHGRNMGD

Radius of gyration: 44.68 Å; Cα contacts (8 Å, |Δi|>4): 811; chains: 1; bounding box: 103×35×127 Å

Organism: NCBI:txid408172

Nearest PDB structures (foldseek):
  7kyl-assembly2_X  TM=3.215E-01  e=6.417E-01  Mus musculus
  8v9d-assembly1_M  TM=2.688E-01  e=8.406E-01  Homo sapiens
  5trp-assembly1_H  TM=1.752E-01  e=5.170E-01  Homo sapiens
  6wj1-assembly1_G  TM=1.756E-01  e=1.443E+00  Homo sapiens
  4f37-assembly2_F  TM=1.620E-01  e=3.073E+00  Mus musculus

pLDDT: mean 86.96, std 13.7, range [36.0, 98.25]

Solvent-accessible surface area (backbone atoms only — not comparable to full-atom values): 20451 Å² total; per-residue (Å²): 134,85,79,76,68,88,73,80,79,64,91,58,65,27,34,29,35,32,34,67,38,63,48,67,46,49,49,29,36,17,80,77,68,77,62,74,44,74,73,68,87,41,27,48,71,32,15,39,31,39,50,74,80,37,40,77,50,73,48,63,38,89,95,54,54,44,67,37,20,68,35,87,90,53,19,24,34,29,33,24,47,24,62,81,55,66,55,87,76,35,96,85,27,90,86,51,82,68,59,65,78,39,61,31,62,54,79,67,44,27,93,92,45,52,28,44,67,60,74,47,72,45,71,54,76,36,77,79,64,36,54,46,29,45,66,41,58,89,70,62,87,61,41,63,48,78,43,50,11,76,40,66,79,44,76,42,80,57,48,31,32,67,48,37,64,65,25,75,86,84,47,56,84,56,55,79,49,64,47,72,43,81,76,49,43,28,63,67,81,64,34,28,71,38,65,73,44,65,42,70,32,92,91,43,76,40,24,21,29,38,35,32,18,42,13,76,78,21,48,35,37,81,86,55,28,46,28,25,22,28,38,32,41,30,42,68,53,49,61,58,97,77,17,33,30,53,30,78,78,44,77,55,45,26,43,34,28,41,35,62,65,71,74,74,44,72,56,99,73,82,70,79,89,84,78,64,93,85,60,49,74,96,72,60,80,58,47,36,37,46,72,54,46,58,90,81,39,51,47,42,64,65,30,56,30,78,66,24,48,73,77,60,43,56,61,71,54,57,49,69,44,58,70,87,87,74,94,86,73,80,62,44,35,20,63,77,78,48,72,74,40,73,70,75,55,39,100,90,38,59,43,78,39,48,40,69,16,27,69

Secondary structure (DSSP, 8-state):
-----TTTTSPP-EEEEEEE-BSSEEEEEESSSS--EE--S-BTTBEEEE-SS-EEEEEEPTT--B--B-BTTTBSEEEEEE-----TTBTTBSSS---TT-EE--SS-STTSSB-S--EEE---B---PPPPEEE-TTTTS-EEEEETT---EEEEEEEEEEE---TTTTTT---EEEEEEEESS-HHHHEEEEEEEEEETTEEEEEEEEEEEPTT----TTT-SEEEEEEEE-S---GGG---EEEEEEEEEEEEE--PPPPEEP---------TT--GGG----BHHHHS-TTSEE-PPP-SSSS-TTTSS----EEE-----SSS--EEESTT--EEE---BTTBPEEE-SS-B-

Sequence (359 aa):
VDPGFDDDDAPVEAIAITAASVSNGTFEFSTNGTDFHPVVGVSETQSLLLDDTDKLRFVPNADFFGNPGTLAGNGSFKFRAWDQRSVTGSSTAATADVATGTKVDTSTNGGTSEFSSNERAANIIVDSVDDAPTATIPNLTDSRLTVLEDAGAQTINGFVTNLDDQGSTFESGQTLSFALTHLSGTDNTTLFSAQPVLTVDGSDPTRANLTWTPATDANTGDTEGPSVFRVTLNDTGSLANGGANSTILTSNLQFVVTSQNDAPVLENITPVLSVDEDQSLGSNTGTTIAALIADGSITEAKDAVNPGLDDDDTPVKAIAITSASVSNGTFEFSHDGGAFEAVVVSATQSLLLDDTDKL